Protein 4OOX (pdb70)

Secondary structure (DSSP, 8-state):
-PPPP------GGGSB-SSSSSB--EEEE---TTS-B--SSS-B-TTS-B-TT--S-GGGTT-EEEEEEE-TTSSEEEEEEBPTTSSB--TTSSSSSSTT---SBSEEEEEEEEE-TTT--EEEEEEEEETTSTT-BGGGTEEEEEES-SS-PPSSS-EEEEEEEEE--TTS-TT---BTTSPP-TT-TTS---SPPPPB---STTEEEEEEEEE--EEES----EEEESS-HHHHHHHHHH-PPPSSSEEEEEEEETTTTEEEEEEEEETTTEEEEE--S-EE----TT-EEEEEEEE-TT--PPP-

Organism: NCBI:txid546987

Foldseek 3Di:
DFQDAKFDQDFQQRFAAQQALGGFDFKKWAADPVHWFFFQTQWAFLLQRRAALYDQDSQLAQKWKAWWDFDPPAQKIKGQGDAPVRHRDDLPPQHQAHRNHHFWFFWWKFKKKWADPPPRDIDIWIKIFGLQDQQQARSVGMGMIHTPDRPDGDGPTMMMGGTAFGEDDQVDDAAPDDDNRDGGQNHGDPDHTGRGLHTDAQPDPQKTFMWRWDFGDYDYHRHNRIHTHFHTSSRSNVSNVSSTDQPEQWWKKFWADPVVRDTPFIWTQGRRGGIMARHHRIDTDDDDRSIGITTDDHDYSPDDTDHD

Nearest PDB structures (foldseek):
  4opo-assembly1_A  TM=9.999E-01  e=3.054E-66  Norovirus Hu/GII-4/Kumamoto5/2006/JP
  4oos-assembly1_A  TM=9.971E-01  e=4.257E-63  Norovirus Hu/GII.4/Sydney/NSW0514/2012/AU
  4opv-assembly1_A  TM=9.962E-01  e=6.268E-63  Norovirus Hu/GII.4/Farmington Hills/2004/USA
  5kon-assembly1_A  TM=9.966E-01  e=2.361E-62  Norovirus GII.4
  3sln-assembly3_C  TM=9.973E-01  e=4.844E-62  Norovirus Hu/GII.4/2004/NL

Radius of gyration: 20.42 Å; Cα contacts (8 Å, |Δi|>4): 872; chains: 1; bounding box: 49×65×41 Å

Sequence (308 aa):
GSKPFTVPILTVEEEMTNSRFPIPLEKLFTGPSGAFVVQPQNGRCTTDGVLLGTTQLSPVNICTFRGDVTHIAGSRNYTMNNLASLNWNNYDPTEEIPAPLGTPDFVGKIQGLLTQTTKGDGSTRGHKATVYYTGSAPFTPKLGSVQFSSTDTENDFETHQNTKKFTPVGVIQDGSTTHRRNEPQQQWVLPSYSGRNVHHNVHLAPAVAPTFPGEQLLFFRSTMPGCSGYPNMDLDCLLPQEWVQHFYQEAAPAQSDVALLRFVNPDTGRVLFECKLHKSSGYVTVAHTGQHDLVIPPNGYFRFDSWVNQFYTLAPM

Solvent-accessible surface area: 13576 Å² total; per-residue (Å²): 140,49,97,101,8,61,10,16,142,70,18,3,114,104,3,28,0,1,0,1,39,20,88,4,73,64,0,22,0,2,77,10,83,106,90,93,1,36,3,0,3,1,0,0,25,1,58,11,84,55,41,12,0,5,10,57,27,41,108,22,2,0,7,7,28,1,48,4,69,63,62,93,88,33,136,37,3,38,0,72,16,20,27,38,109,98,94,148,35,63,61,112,98,136,39,1,0,12,60,0,1,0,1,0,28,3,45,0,21,4,84,0,54,5,67,18,182,78,111,46,40,95,35,40,33,110,1,10,1,88,1,32,32,58,56,2,20,0,17,107,10,28,1,47,0,42,15,64,14,51,102,60,17,65,72,154,40,90,0,52,0,61,9,76,0,0,23,7,63,40,104,57,108,80,140,58,19,5,81,23,53,70,37,1,44,1,12,7,163,151,79,166,39,66,90,56,3,72,53,11,52,35,119,42,111,47,14,12,0,0,7,0,30,0,62,1,56,41,48,64,40,102,5,52,67,56,0,3,0,1,0,0,3,39,0,0,60,40,1,105,135,56,54,1,56,34,103,32,68,0,0,4,0,59,0,9,26,67,107,64,62,160,76,81,10,16,0,1,0,20,96,40,0,26,0,0,0,18,53,116,25,143,70,70,14,130,40,28,100,78,1,58,4,98,45,50,46,51,26,54,32,169,71,94,6,55,119,53

B-factor: mean 15.9, std 6.68, range [6.04, 42.16]

InterPro domains:
  IPR004005 Calicivirus coat protein [PF00915] (12-276)
  IPR013643 Calicivirus coat protein C-terminal [PF08435] (304-538)
  IPR029053 Viral coat protein subunit [G3DSA:2.60.120.20] (1-225)
  IPR033703 Picornavirus/Calicivirus coat protein [cd00205] (77-219)

Structure (mmCIF, N/CA/C/O backbone):
data_4OOX
#
_entry.id   4OOX
#
_cell.length_a   96.720
_cell.length_b   58.940
_cell.length_c   62.140
_cell.angle_alpha   90.000
_cell.angle_beta   119.880
_cell.angle_gamma   90.000
#
_symmetry.space_group_name_H-M   'C 1 2 1'
#
loop_
_entity.id
_entity.type
_entity.pdbx_description
1 polymer VP1
2 non-polymer 'ACETATE ION'
3 non-polymer 1,2-ETHANEDIOL
4 water water
#
loop_
_atom_site.group_PDB
_atom_site.id
_atom_site.type_symbol
_atom_site.label_atom_id
_atom_site.label_alt_id
_atom_site.label_comp_id
_atom_site.label_asym_id
_atom_site.label_entity_id
_atom_site.label_seq_id
_atom_site.pdbx_PDB_ins_code
_atom_site.Cartn_x
_atom_site.Cartn_y
_atom_site.Cartn_z
_atom_site.occupancy
_atom_site.B_iso_or_equiv
_atom_site.auth_seq_id
_atom_site.auth_comp_id
_atom_site.auth_asym_id
_atom_site.auth_atom_id
_atom_site.pdbx_PDB_model_num
ATOM 1 N N . GLY A 1 1 ? -3.447 -55.227 12.507 1.00 24.22 223 GLY A N 1
ATOM 2 C CA . GLY A 1 1 ? -4.357 -54.756 11.480 1.00 21.70 223 GLY A CA 1
ATOM 3 C C . GLY A 1 1 ? -4.522 -53.247 11.424 1.00 22.58 223 GLY A C 1
ATOM 4 O O . GLY A 1 1 ? -5.606 -52.759 11.125 1.00 26.26 223 GLY A O 1
ATOM 7 N N . SER A 1 2 ? -3.456 -52.501 11.707 1.00 23.01 224 SER A N 1
ATOM 8 C CA . SER A 1 2 ? -3.464 -51.043 11.581 1.00 24.50 224 SER A CA 1
ATOM 9 C C . SER A 1 2 ? -2.924 -50.610 10.220 1.00 23.36 224 SER A C 1
ATOM 10 O O . SER A 1 2 ? -1.917 -51.129 9.737 1.00 25.20 224 SER A O 1
ATOM 18 N N . LYS A 1 3 ? -3.585 -49.636 9.610 1.00 22.20 225 LYS A N 1
ATOM 19 C CA . LYS A 1 3 ? -3.087 -49.031 8.384 1.00 23.03 225 LYS A CA 1
ATOM 20 C C . LYS A 1 3 ? -1.670 -48.485 8.610 1.00 20.41 225 LYS A C 1
ATOM 21 O O . LYS A 1 3 ? -1.459 -47.753 9.564 1.00 19.87 225 LYS A O 1
ATOM 40 N N . PRO A 1 4 ? -0.700 -48.816 7.733 1.00 19.89 226 PRO A N 1
ATOM 41 C CA . PRO A 1 4 ? 0.682 -48.356 7.983 1.00 19.32 226 PRO A CA 1
ATOM 42 C C . PRO A 1 4 ? 0.855 -46.851 7.953 1.00 17.04 226 PRO A C 1
ATOM 43 O O . PRO A 1 4 ? 0.336 -46.167 7.090 1.00 18.71 226 PRO A O 1
ATOM 54 N N . PHE A 1 5 ? 1.601 -46.356 8.916 1.00 16.05 227 PHE A N 1
ATOM 55 C CA . PHE A 1 5 ? 1.849 -44.938 9.050 1.00 13.91 227 PHE A CA 1
ATOM 56 C C . PHE A 1 5 ? 3.013 -44.519 8.161 1.00 13.61 227 PHE A C 1
ATOM 57 O O . PHE A 1 5 ? 3.965 -45.285 7.955 1.00 15.56 227 PHE A O 1
ATOM 74 N N . THR A 1 6 ? 2.917 -43.314 7.607 1.00 12.66 228 THR A N 1
ATOM 75 C CA . THR A 1 6 ? 3.958 -42.736 6.761 1.00 12.59 228 THR A CA 1
ATOM 76 C C . THR A 1 6 ? 4.003 -41.224 6.960 1.00 11.55 228 THR A C 1
ATOM 77 O O . THR A 1 6 ? 3.018 -40.613 7.388 1.00 11.43 228 THR A O 1
ATOM 88 N N . VAL A 1 7 ? 5.157 -40.628 6.639 1.00 12.37 229 VAL A N 1
ATOM 89 C CA . VAL A 1 7 ? 5.272 -39.178 6.473 1.00 11.13 229 VAL A CA 1
ATOM 90 C C . VAL A 1 7 ? 5.637 -38.881 5.003 1.00 11.19 229 VAL A C 1
ATOM 91 O O . VAL A 1 7 ? 6.173 -39.739 4.301 1.00 12.05 229 VAL A O 1
ATOM 104 N N . PRO A 1 8 ? 5.317 -37.671 4.514 1.00 10.52 230 PRO A N 1
ATOM 105 C CA . PRO A 1 8 ? 5.673 -37.333 3.132 1.00 10.74 230 PRO A CA 1
ATOM 106 C C . PRO A 1 8 ? 7.161 -37.452 2.876 1.00 10.77 230 PRO A C 1
ATOM 107 O O . PRO A 1 8 ? 7.966 -37.327 3.806 1.00 11.23 230 PRO A O 1
ATOM 118 N N . ILE A 1 9 ? 7.508 -37.630 1.612 1.00 10.90 231 ILE A N 1
ATOM 119 C CA . ILE A 1 9 ? 8.897 -37.669 1.194 1.00 11.41 231 ILE A CA 1
ATOM 120 C C . ILE A 1 9 ? 9.389 -36.339 0.621 1.00 11.29 231 ILE A C 1
ATOM 121 O O . ILE A 1 9 ? 10.520 -36.247 0.164 1.00 13.64 231 ILE A O 1
ATOM 137 N N . LEU A 1 10 ? 8.552 -35.303 0.670 1.00 10.21 232 LEU A N 1
ATOM 138 C CA . LEU A 1 10 ? 8.998 -33.965 0.326 1.00 10.59 232 LEU A CA 1
ATOM 139 C C . LEU A 1 10 ? 10.139 -33.556 1.236 1.00 10.20 232 LEU A C 1
ATOM 140 O O . LEU A 1 10 ? 10.133 -33.853 2.432 1.00 10.59 232 LEU A O 1
ATOM 156 N N . THR A 1 11 ? 11.119 -32.870 0.677 1.00 9.96 233 THR A N 1
ATOM 157 C CA . THR A 1 11 ? 12.221 -32.333 1.468 1.00 9.67 233 THR A CA 1
ATOM 158 C C . THR A 1 11 ? 11.739 -31.090 2.227 1.00 9.87 233 THR A C 1
ATOM 159 O O . THR A 1 11 ? 10.694 -30.518 1.930 1.00 9.72 233 THR A O 1
ATOM 170 N N . VAL A 1 12 ? 12.529 -30.639 3.196 1.00 10.16 234 VAL A N 1
ATOM 171 C CA . VAL A 1 12 ? 12.147 -29.490 4.014 1.00 9.93 234 VAL A CA 1
ATOM 172 C C . VAL A 1 12 ? 11.852 -28.280 3.132 1.00 9.71 234 VAL A C 1
ATOM 173 O O . VAL A 1 12 ? 10.821 -27.623 3.281 1.00 10.35 234 VAL A O 1
ATOM 186 N N . GLU A 1 13 ? 12.743 -28.016 2.186 1.00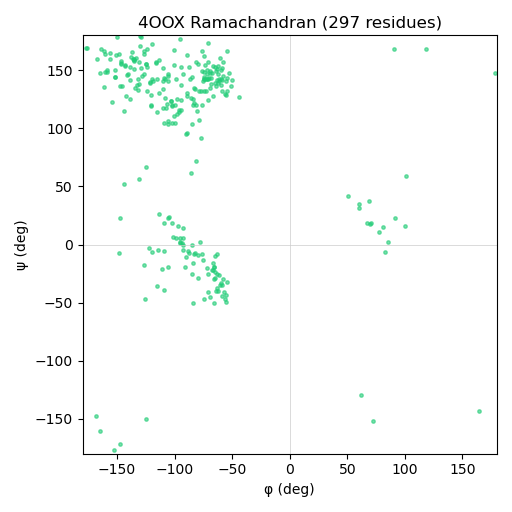 10.33 235 GLU A N 1
ATOM 187 C CA A GLU A 1 13 ? 12.605 -26.850 1.314 0.42 12.04 235 GLU A CA 1
ATOM 188 C CA B GLU A 1 13 ? 12.552 -26.827 1.373 0.58 11.80 235 GLU A CA 1
ATOM 189 C C . GLU A 1 13 ? 11.484 -26.974 0.288 1.00 10.88 235 GLU A C 1
ATOM 190 O O . GLU A 1 13 ? 11.149 -26.006 -0.379 1.00 12.37 235 GLU A O 1
ATOM 201 N N . GLU A 1 14 ? 10.915 -28.168 0.151 1.00 9.75 236 GLU A N 1
ATOM 202 C CA . GLU A 1 14 ? 9.757 -28.393 -0.701 1.00 9.69 236 GLU A CA 1
ATOM 203 C C . GLU A 1 14 ? 8.441 -28.268 0.047 1.00 10.38 236 GLU A C 1
ATOM 204 O O . GLU A 1 14 ? 7.393 -28.543 -0.529 1.00 14.58 236 GLU A O 1
ATOM 216 N N . MET A 1 15 ? 8.481 -27.864 1.319 1.00 8.16 237 MET A N 1
ATOM 217 C CA . MET A 1 15 ? 7.283 -27.794 2.147 1.00 8.32 237 MET A CA 1
ATOM 218 C C . MET A 1 15 ? 7.019 -26.379 2.652 1.00 7.75 237 MET A C 1
ATOM 219 O O . MET A 1 15 ? 7.846 -25.471 2.473 1.00 8.46 237 MET A O 1
ATOM 233 N N . THR A 1 16 ? 5.864 -26.215 3.285 1.00 7.93 238 THR A N 1
ATOM 234 C CA . THR A 1 16 ? 5.314 -24.925 3.654 1.00 7.57 238 THR A CA 1
ATOM 235 C C . THR A 1 16 ? 5.124 -24.821 5.159 1.00 7.19 238 THR A C 1
ATOM 236 O O . THR A 1 16 ? 4.731 -25.791 5.814 1.00 7.41 238 THR A O 1
ATOM 247 N N . ASN A 1 17 ? 5.386 -23.640 5.706 1.00 6.53 239 ASN A N 1
ATOM 248 C CA . ASN A 1 17 ? 5.095 -23.389 7.103 1.00 6.58 239 ASN A CA 1
ATOM 249 C C . ASN A 1 17 ? 3.599 -23.503 7.353 1.00 6.47 239 ASN A C 1
ATOM 250 O O . ASN A 1 17 ? 2.801 -23.086 6.525 1.00 7.97 239 ASN A O 1
ATOM 261 N N . SER A 1 18 ? 3.228 -24.067 8.502 1.00 6.09 240 SER A N 1
ATOM 262 C CA . SER A 1 18 ? 1.838 -24.215 8.871 1.00 6.04 240 SER A CA 1
ATOM 263 C C . SER A 1 18 ? 1.305 -23.057 9.717 1.00 6.41 240 SER A C 1
ATOM 264 O O . SER A 1 18 ? 0.138 -23.064 10.110 1.00 6.92 240 SER A O 1
ATOM 272 N N . ARG A 1 19 ? 2.156 -22.077 10.013 1.00 6.33 241 ARG A N 1
ATOM 273 C CA . ARG A 1 19 ? 1.756 -20.939 10.839 1.00 6.50 241 ARG A CA 1
ATOM 274 C C . ARG A 1 19 ? 1.756 -19.604 10.094 1.00 7.26 241 ARG A C 1
ATOM 275 O O . ARG A 1 19 ? 1.325 -18.588 10.648 1.00 7.52 241 ARG A O 1
ATOM 296 N N . PHE A 1 20 ? 2.200 -19.602 8.845 1.00 7.32 242 PHE A N 1
ATOM 297 C CA . PHE A 1 20 ? 2.186 -18.411 8.003 1.00 7.32 242 PHE A CA 1
ATOM 298 C C . PHE A 1 20 ? 2.413 -18.924 6.582 1.00 6.92 242 PHE A C 1
ATOM 299 O O . PHE A 1 20 ? 3.133 -19.888 6.405 1.00 7.39 242 PHE A O 1
ATOM 316 N N . PRO A 1 21 ? 1.832 -18.270 5.559 1.00 6.80 243 PRO A N 1
ATOM 317 C CA . PRO A 1 21 ? 1.893 -18.837 4.194 1.00 7.01 243 PRO A CA 1
ATOM 318 C C . PRO A 1 21 ? 3.211 -18.536 3.489 1.00 7.03 243 PRO A C 1
ATOM 319 O O . PRO A 1 21 ? 3.264 -17.763 2.525 1.00 8.22 243 PRO A O 1
ATOM 330 N N . ILE A 1 22 ? 4.273 -19.206 3.942 1.00 6.48 244 ILE A N 1
ATOM 331 C CA . ILE A 1 22 ? 5.615 -19.030 3.399 1.00 7.08 244 ILE A CA 1
ATOM 332 C C . ILE A 1 22 ? 6.318 -20.386 3.399 1.00 6.60 244 ILE A C 1
ATOM 333 O O . ILE A 1 22 ? 6.003 -21.274 4.214 1.00 6.69 244 ILE A O 1
ATOM 349 N N . PRO A 1 23 ? 7.300 -20.567 2.512 1.00 7.21 245 PRO A N 1
ATOM 350 C CA . PRO A 1 23 ? 8.010 -21.845 2.491 1.00 7.45 245 PRO A CA 1
ATOM 351 C C . PRO A 1 23 ? 8.825 -22.095 3.748 1.00 7.52 245 PRO A C 1
ATOM 352 O O . PRO A 1 23 ? 9.293 -21.148 4.386 1.00 7.91 245 PRO A O 1
ATOM 363 N N . LEU A 1 24 ? 9.040 -23.367 4.064 1.00 7.62 246 LEU A N 1
ATOM 364 C CA . LEU A 1 24 ? 10.045 -23.723 5.049 1.00 7.75 246 LEU A CA 1
ATOM 365 C C . LEU A 1 24 ? 11.420 -23.443 4.496 1.00 7.83 246 LEU A C 1
ATOM 366 O O . LEU A 1 24 ? 11.658 -23.598 3.309 1.00 9.84 246 LEU A O 1
ATOM 382 N N . GLU A 1 25 ? 12.325 -23.082 5.388 1.00 8.71 247 GLU A N 1
ATOM 383 C CA . GLU A 1 25 ? 13.712 -22.839 5.029 1.00 9.09 247 GLU A CA 1
ATOM 384 C C . GLU A 1 25 ? 14.690 -23.803 5.665 1.00 9.43 247 GLU A C 1
ATOM 385 O O . GLU A 1 25 ? 15.702 -24.143 5.050 1.00 10.66 247 GLU A O 1
ATOM 397 N N . LYS A 1 26 ? 14.433 -24.217 6.911 1.00 9.30 248 LYS A N 1
ATOM 398 C CA . LYS A 1 26 ? 15.429 -24.981 7.644 1.00 8.53 248 LYS A CA 1
ATOM 399 C C . LYS A 1 26 ? 14.767 -25.647 8.825 1.00 8.86 248 LYS A C 1
ATOM 400 O O . LYS A 1 26 ? 13.622 -25.359 9.181 1.00 9.24 248 LYS A O 1
ATOM 419 N N . LEU A 1 27 ? 15.519 -26.565 9.415 1.00 9.45 249 LEU A N 1
ATOM 420 C CA . LEU A 1 27 ? 15.180 -27.140 10.715 1.00 9.31 249 LEU A CA 1
ATOM 421 C C . LEU A 1 27 ? 15.997 -26.431 11.788 1.00 9.22 249 LEU A C 1
ATOM 422 O O . LEU A 1 27 ? 17.173 -26.105 11.575 1.00 10.21 249 LEU A O 1
ATOM 438 N N . PHE A 1 28 ? 15.373 -26.217 12.939 1.00 8.75 250 PHE A N 1
ATOM 439 C CA . PHE A 1 28 ? 16.000 -25.528 14.057 1.00 8.99 250 PHE A CA 1
ATOM 440 C C . PHE A 1 28 ? 15.626 -26.241 15.340 1.00 9.44 250 PHE A C 1
ATOM 441 O O . PHE A 1 28 ? 14.491 -26.673 15.500 1.00 9.92 250 PHE A O 1
ATOM 458 N N . THR A 1 29 ? 16.571 -26.343 16.263 1.00 10.15 251 THR A N 1
ATOM 459 C CA . THR A 1 29 ? 16.251 -26.808 17.605 1.00 10.29 251 THR A CA 1
ATOM 460 C C . THR A 1 29 ? 16.799 -25.828 18.618 1.00 10.85 251 THR A C 1
ATOM 461 O O . THR A 1 29 ? 17.846 -25.228 18.419 1.00 12.16 251 THR A O 1
ATOM 472 N N . GLY A 1 30 ? 16.068 -25.666 19.712 1.00 11.34 252 GLY A N 1
ATOM 473 C CA . GLY A 1 30 ? 16.532 -24.854 20.824 1.00 12.09 252 GLY A CA 1
ATOM 474 C C . GLY A 1 30 ? 15.762 -25.209 22.067 1.00 11.95 252 GLY A C 1
ATOM 475 O O . GLY A 1 30 ? 14.724 -25.868 21.996 1.00 12.23 252 GLY A O 1
ATOM 479 N N . PRO A 1 31 ? 16.256 -24.763 23.228 1.00 13.64 253 PRO A N 1
ATOM 480 C CA . PRO A 1 31 ? 15.546 -25.023 24.486 1.00 13.72 253 PRO A CA 1
ATOM 481 C C . PRO A 1 31 ? 14.258 -24.236 24.541 1.00 12.78 253 PRO A C 1
ATOM 482 O O . PRO A 1 31 ? 14.176 -23.134 23.996 1.00 15.16 253 PRO A O 1
ATOM 493 N N . SER A 1 32 ? 13.266 -24.790 25.215 1.00 13.05 254 SER A N 1
ATOM 494 C CA . SER A 1 32 ? 11.999 -24.091 25.372 1.00 13.11 254 SER A CA 1
ATOM 495 C C . SER A 1 32 ? 11.351 -24.438 26.707 1.00 14.16 254 SER A C 1
ATOM 496 O O . SER A 1 32 ? 10.159 -24.298 26.861 1.00 14.90 254 SER A O 1
ATOM 504 N N . GLY A 1 33 ? 12.149 -24.875 27.678 1.00 16.03 255 GLY A N 1
ATOM 505 C CA . GLY A 1 33 ? 11.625 -25.169 28.994 1.00 18.68 255 GLY A CA 1
ATOM 506 C C . GLY A 1 33 ? 11.148 -23.951 29.756 1.00 18.38 255 GLY A C 1
ATOM 507 O O . GLY A 1 33 ? 10.338 -24.079 30.691 1.00 20.85 255 GLY A O 1
ATOM 511 N N . ALA A 1 34 ? 11.648 -22.772 29.392 1.00 19.27 256 ALA A N 1
ATOM 512 C CA . ALA A 1 34 ? 11.375 -21.545 30.147 1.00 18.39 256 ALA A CA 1
ATOM 513 C C . ALA A 1 34 ? 10.036 -20.875 29.790 1.00 18.91 256 ALA A C 1
ATOM 514 O O . ALA A 1 34 ? 9.627 -19.909 30.430 1.00 22.17 256 ALA A O 1
ATOM 521 N N . PHE A 1 35 ? 9.366 -21.362 28.750 1.00 16.28 257 PHE A N 1
ATOM 522 C CA . PHE A 1 35 ? 8.130 -20.743 28.304 1.00 14.59 257 PHE A CA 1
ATOM 523 C C . PHE A 1 35 ? 7.200 -21.786 27.715 1.00 14.63 257 PHE A C 1
ATOM 524 O O . PHE A 1 35 ? 7.616 -22.898 27.423 1.00 14.80 257 PHE A O 1
ATOM 541 N N . VAL A 1 36 ? 5.927 -21.429 27.565 1.00 14.08 258 VAL A N 1
ATOM 542 C CA . VAL A 1 36 ? 4.931 -22.333 27.027 1.00 13.36 258 VAL A CA 1
ATOM 543 C C . VAL A 1 36 ? 4.927 -22.278 25.486 1.00 13.64 258 VAL A C 1
ATOM 544 O O . VAL A 1 36 ? 4.822 -21.209 24.901 1.00 14.65 258 VAL A O 1
ATOM 557 N N . VAL A 1 37 ? 5.065 -23.444 24.855 1.00 11.67 259 VAL A N 1
ATOM 558 C CA . VAL A 1 37 ? 4.986 -23.590 23.392 1.00 10.69 259 VAL A CA 1
ATOM 559 C C . VAL A 1 37 ? 3.604 -24.154 23.075 1.00 9.94 259 VAL A C 1
ATOM 560 O O . VAL A 1 37 ? 3.329 -25.326 23.329 1.00 10.86 259 VAL A O 1
ATOM 573 N N . GLN A 1 38 ? 2.713 -23.305 22.573 1.00 9.00 260 GLN A N 1
ATOM 574 C CA . GLN A 1 38 ? 1.334 -23.699 22.392 1.00 8.45 260 GLN A CA 1
ATOM 575 C C . GLN A 1 38 ? 0.742 -23.069 21.125 1.00 8.75 260 GLN A C 1
ATOM 576 O O . GLN A 1 38 ? -0.335 -22.454 21.155 1.00 9.12 260 GLN A O 1
ATOM 590 N N . PRO A 1 39 ? 1.422 -23.227 19.987 1.00 8.63 261 PRO A N 1
ATOM 591 C CA . PRO A 1 39 ? 0.831 -22.710 18.741 1.00 8.30 261 PRO A CA 1
ATOM 592 C C . PRO A 1 39 ? -0.502 -23.412 18.432 1.00 8.42 261 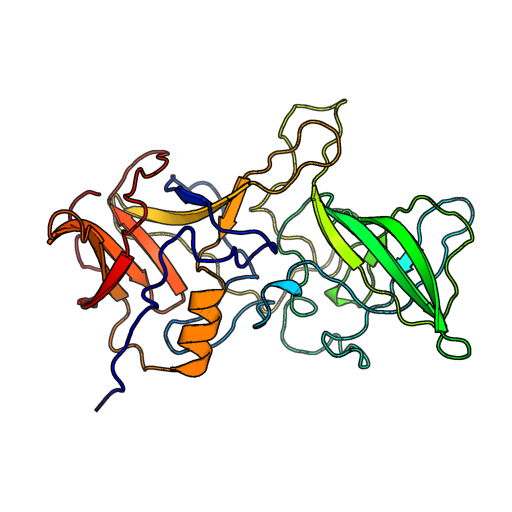PRO A C 1
ATOM 593 O O . PRO A 1 39 ? -0.748 -24.553 18.855 1.00 9.00 261 PRO A O 1
ATOM 604 N N . GLN A 1 40 ? -1.368 -22.714 17.700 1.00 7.90 262 GLN A N 1
ATOM 605 C CA . GLN A 1 40 ? -2.707 -23.215 17.376 1.00 8.02 262 GLN A CA 1
ATOM 606 C C . GLN A 1 40 ? -2.895 -23.571 15.903 1.00 7.58 262 GLN A C 1
ATOM 607 O O . GLN A 1 40 ? -3.815 -24.329 15.581 1.00 8.73 262 GLN A O 1
ATOM 621 N N . ASN A 1 41 ? -2.050 -23.020 15.024 1.00 7.31 263 ASN A N 1
ATOM 622 C CA . ASN A 1 41 ? -1.969 -23.453 13.635 1.00 7.79 263 ASN A CA 1
ATOM 623 C C . ASN A 1 41 ? -0.863 -24.486 13.502 1.00 7.24 263 ASN A C 1
ATOM 624 O O . ASN A 1 41 ? 0.071 -24.517 14.310 1.00 8.37 263 ASN A O 1
ATOM 635 N N . GLY A 1 42 ? -0.994 -25.364 12.516 1.00 7.33 264 GLY A N 1
ATOM 636 C CA . GLY A 1 42 ? -0.055 -26.446 12.345 1.00 7.57 264 GLY A CA 1
ATOM 637 C C . GLY A 1 42 ? -0.144 -27.490 13.448 1.00 7.69 264 GLY A C 1
ATOM 638 O O . GLY A 1 42 ? 0.885 -28.052 13.845 1.00 9.06 264 GLY A O 1
ATOM 642 N N . ARG A 1 43 ? -1.364 -27.768 13.906 1.00 7.77 265 ARG A N 1
ATOM 643 C CA . ARG A 1 43 ? -1.609 -28.717 14.983 1.00 8.01 265 ARG A CA 1
ATOM 644 C C . ARG A 1 43 ? -2.502 -29.817 14.456 1.00 8.28 265 ARG A C 1
ATOM 645 O O . ARG A 1 43 ? -3.632 -29.590 14.021 1.00 8.97 265 ARG A O 1
ATOM 666 N N . CYS A 1 44 ? -1.982 -31.029 14.493 1.00 8.63 266 CYS A N 1
ATOM 667 C CA . CYS A 1 44 ? -2.655 -32.191 13.946 1.00 8.33 266 CYS A CA 1
ATOM 668 C C . CYS A 1 44 ? -2.031 -33.437 14.553 1.00 8.89 266 CYS A C 1
ATOM 669 O O . CYS A 1 44 ? -0.808 -33.540 14.659 1.00 10.25 266 CYS A O 1
ATOM 677 N N . THR A 1 45 ? -2.863 -34.386 14.968 1.00 9.20 267 THR A N 1
ATOM 678 C CA . THR A 1 45 ? -2.324 -35.655 15.446 1.00 9.72 267 THR A CA 1
ATOM 679 C C . THR A 1 45 ? -1.826 -36.499 14.270 1.00 9.44 267 THR A C 1
ATOM 680 O O . THR A 1 45 ? -2.208 -36.286 13.114 1.00 10.28 267 THR A O 1
ATOM 690 N N . THR A 1 46 ? -1.002 -37.482 14.563 1.00 9.90 268 THR A N 1
ATOM 691 C CA . THR A 1 46 ? -0.486 -38.311 13.497 1.00 10.26 268 THR A CA 1
ATOM 692 C C . THR A 1 46 ? -1.578 -39.142 12.827 1.00 10.62 268 THR A C 1
ATOM 693 O O . THR A 1 46 ? -1.408 -39.559 11.684 1.00 12.04 268 THR A O 1
ATOM 704 N N . ASP A 1 47 ? -2.689 -39.375 13.527 1.00 11.32 269 ASP A N 1
ATOM 705 C CA . ASP A 1 47 ? -3.827 -40.071 12.941 1.00 12.59 269 ASP A CA 1
ATOM 706 C C . ASP A 1 47 ? -4.863 -39.113 12.329 1.00 12.72 269 ASP A C 1
ATOM 707 O O . ASP A 1 47 ? -5.951 -39.533 11.945 1.00 14.73 269 ASP A O 1
ATOM 716 N N . GLY A 1 48 ? -4.485 -37.854 12.149 1.00 11.53 270 GLY A N 1
ATOM 717 C CA . GLY A 1 48 ? -5.237 -36.960 11.299 1.00 11.57 270 GLY A CA 1
ATOM 718 C C . GLY A 1 48 ? -6.333 -36.122 11.911 1.00 11.53 270 GLY A C 1
ATOM 719 O O . GLY A 1 48 ? -7.201 -35.642 11.185 1.00 13.33 270 GLY A O 1
ATOM 723 N N . VAL A 1 49 ? -6.270 -35.879 13.216 1.00 10.65 271 VAL A N 1
ATOM 724 C CA . VAL A 1 49 ? -7.236 -35.012 13.879 1.00 11.31 271 VAL A CA 1
ATOM 725 C C . VAL A 1 49 ? -6.647 -33.616 13.981 1.00 10.18 271 VAL A C 1
ATOM 726 O O . VAL A 1 49 ? -5.644 -33.402 14.652 1.00 10.40 271 VAL A O 1
ATOM 739 N N . LEU A 1 50 ? -7.283 -32.666 13.307 1.00 10.00 272 LEU A N 1
ATOM 740 C CA . LEU A 1 50 ? -6.860 -31.286 13.360 1.00 9.78 272 LEU A CA 1
ATOM 741 C C . LEU A 1 50 ? -7.195 -30.681 14.701 1.00 9.71 272 LEU A C 1
ATOM 742 O O . LEU A 1 50 ? -8.254 -30.972 15.240 1.00 11.45 272 LEU A O 1
ATOM 758 N N . LEU A 1 51 ? -6.315 -29.834 15.217 1.00 9.26 273 LEU A N 1
ATOM 759 C CA . LEU A 1 51 ? -6.471 -29.253 16.535 1.00 10.02 273 LEU A CA 1
ATOM 760 C C . LEU A 1 51 ? -6.368 -27.731 16.454 1.00 9.56 273 LEU A C 1
ATOM 761 O O . LEU A 1 51 ? -5.906 -27.165 15.469 1.00 9.42 273 LEU A O 1
ATOM 777 N N . GLY A 1 52 ? -6.768 -27.066 17.525 1.00 10.10 274 GLY A N 1
ATOM 778 C CA . GLY A 1 52 ? -6.625 -25.632 17.618 1.00 10.13 274 GLY A CA 1
ATOM 779 C C . GLY A 1 52 ? -7.423 -24.903 16.547 1.00 9.64 274 GLY A C 1
ATOM 780 O O . GLY A 1 52 ? -8.611 -25.160 16.370 1.00 9.95 274 GLY A O 1
ATOM 784 N N . THR A 1 53 ? -6.764 -23.984 15.841 1.00 9.07 275 THR A N 1
ATOM 785 C CA . THR A 1 53 ? -7.380 -23.268 14.739 1.00 8.33 275 THR A CA 1
ATOM 786 C C . THR A 1 53 ? -6.919 -23.829 13.394 1.00 8.64 275 THR A C 1
ATOM 787 O O . THR A 1 53 ? -7.053 -23.178 12.362 1.00 8.70 275 THR A O 1
ATOM 798 N N . THR A 1 54 ? -6.380 -25.040 13.398 1.00 8.30 276 THR A N 1
ATOM 799 C CA . THR A 1 54 ? -5.753 -25.573 12.193 1.00 7.70 276 THR A CA 1
ATOM 800 C C . THR A 1 54 ? -6.777 -25.965 11.125 1.00 8.34 276 THR A C 1
ATOM 801 O O . THR A 1 54 ? -7.760 -26.641 11.404 1.00 9.56 276 THR A O 1
ATOM 812 N N . GLN A 1 55 ? -6.495 -25.514 9.909 1.00 7.70 277 GLN A N 1
ATOM 813 C CA . GLN A 1 55 ? -7.267 -25.900 8.731 1.00 8.24 277 GLN A CA 1
ATOM 814 C C . GLN A 1 55 ? -6.290 -26.381 7.668 1.00 8.17 277 GLN A C 1
ATOM 815 O O . GLN A 1 55 ? -5.079 -26.421 7.882 1.00 8.53 277 GLN A O 1
ATOM 829 N N . LEU A 1 56 ? -6.815 -26.810 6.526 1.00 7.92 278 LEU A N 1
ATOM 830 C CA . LEU A 1 56 ? -6.025 -27.605 5.593 1.00 8.00 278 LEU A CA 1
ATOM 831 C C . LEU A 1 56 ? -5.271 -26.807 4.544 1.00 8.27 278 LEU A C 1
ATOM 832 O O . LEU A 1 56 ? -4.339 -27.326 3.957 1.00 9.17 278 LEU A O 1
ATOM 848 N N . SER A 1 57 ? -5.672 -25.560 4.309 1.00 8.70 279 SER A N 1
ATOM 849 C CA . SER A 1 57 ? -5.096 -24.775 3.247 1.00 8.87 279 SER A CA 1
ATOM 850 C C . SER A 1 57 ? -3.871 -23.988 3.663 1.00 8.61 279 SER A C 1
ATOM 851 O O . SER A 1 57 ? -3.925 -23.206 4.610 1.00 10.50 279 SER A O 1
ATOM 859 N N . PRO A 1 58 ? -2.761 -24.126 2.928 1.00 7.72 280 PRO A N 1
ATOM 860 C CA . PRO A 1 58 ? -1.587 -23.333 3.242 1.00 8.85 280 PRO A CA 1
ATOM 861 C C . PRO A 1 58 ? -1.818 -21.824 3.036 1.00 8.93 280 PRO A C 1
ATOM 862 O O . PRO A 1 58 ? -1.215 -20.983 3.682 1.00 15.57 280 PRO A O 1
ATOM 873 N N . VAL A 1 59 ? -2.698 -21.463 2.128 1.00 7.52 281 VAL A N 1
ATOM 874 C CA . VAL A 1 59 ? -2.861 -20.061 1.765 1.00 8.47 281 VAL A CA 1
ATOM 875 C C . VAL A 1 59 ? -3.901 -19.365 2.619 1.00 9.44 281 VAL A C 1
ATOM 876 O O . VAL A 1 59 ? -3.956 -18.136 2.581 1.00 13.26 281 VAL A O 1
ATOM 889 N N . ASN A 1 60 ? -4.682 -20.093 3.424 1.00 7.99 282 ASN A N 1
ATOM 890 C CA . ASN A 1 60 ? -5.638 -19.461 4.323 1.00 7.98 282 ASN A CA 1
ATOM 891 C C . ASN A 1 60 ? -5.036 -19.085 5.674 1.00 8.16 282 ASN A C 1
ATOM 892 O O . ASN A 1 60 ? -5.685 -18.424 6.467 1.00 9.13 282 ASN A O 1
ATOM 903 N N . ILE A 1 61 ? -3.813 -19.487 5.957 1.00 7.82 283 ILE A N 1
ATOM 904 C CA . ILE A 1 61 ? -3.219 -19.240 7.245 1.00 7.26 283 ILE A CA 1
ATOM 905 C C . ILE A 1 61 ? -3.003 -17.725 7.411 1.00 7.15 283 ILE A C 1
ATOM 906 O O . ILE A 1 61 ? -2.396 -17.086 6.555 1.00 7.75 283 ILE A O 1
ATOM 922 N N . CYS A 1 62 ? -3.488 -17.173 8.520 1.00 7.63 284 CYS A N 1
ATOM 923 C CA . CYS A 1 62 ? -3.400 -15.741 8.828 1.00 7.70 284 CYS A CA 1
ATOM 924 C C . CYS A 1 62 ? -4.223 -14.842 7.901 1.00 7.22 284 CYS A C 1
ATOM 925 O O . CYS A 1 62 ? -3.997 -13.642 7.843 1.00 8.58 284 CYS A O 1
ATOM 933 N N . THR A 1 63 ? -5.194 -15.422 7.203 1.00 7.58 285 THR A N 1
ATOM 934 C CA . THR A 1 63 ? -6.199 -14.644 6.490 1.00 7.58 285 THR A CA 1
ATOM 935 C C . THR A 1 63 ? -7.396 -14.338 7.383 1.00 8.12 285 THR A C 1
ATOM 936 O O . THR A 1 63 ? -7.634 -14.995 8.392 1.00 9.50 285 THR A O 1
ATOM 947 N N . PHE A 1 64 ? -8.176 -13.351 6.948 1.00 7.97 286 PHE A N 1
ATOM 948 C CA . PHE A 1 64 ? -9.467 -13.038 7.515 1.00 8.40 286 PHE A CA 1
ATOM 949 C C . PHE A 1 64 ? -10.416 -12.714 6.368 1.00 8.07 286 PHE A C 1
ATOM 950 O O . PHE A 1 64 ? -9.999 -12.223 5.337 1.00 8.96 286 PHE A O 1
ATOM 967 N N . ARG A 1 65 ? -11.701 -12.941 6.597 1.00 9.06 287 ARG A N 1
ATOM 968 C CA . ARG A 1 65 ? -12.749 -12.664 5.624 1.00 10.02 287 ARG A CA 1
ATOM 969 C C . ARG A 1 6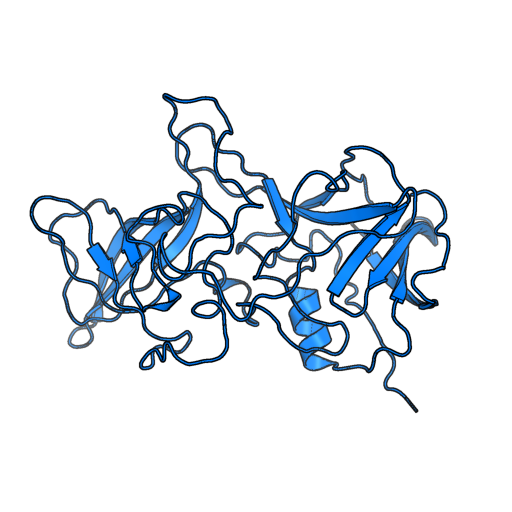5 ? -13.957 -12.094 6.357 1.00 9.61 287 ARG A C 1
ATOM 970 O O . ARG A 1 65 ? -14.280 -12.534 7.472 1.00 9.76 287 ARG A O 1
ATOM 991 N N . GLY A 1 66 ? -14.675 -11.199 5.690 1.00 9.55 288 GLY A N 1
ATOM 992 C CA . GLY A 1 66 ? -15.899 -10.656 6.250 1.00 11.30 288 GLY A CA 1
ATOM 993 C C . GLY A 1 66 ? -16.332 -9.408 5.527 1.00 11.13 288 GLY A C 1
ATOM 994 O O . GLY A 1 66 ? -16.205 -9.303 4.305 1.00 13.60 288 GLY A O 1
ATOM 998 N N . ASP A 1 67 ? -16.869 -8.470 6.285 1.00 11.31 289 ASP A N 1
ATOM 999 C CA . ASP A 1 67 ? -17.178 -7.154 5.737 1.00 12.42 289 ASP A CA 1
ATOM 1000 C C . ASP A 1 67 ? -16.727 -6.101 6.737 1.00 11.34 289 ASP A C 1
ATOM 1001 O O . ASP A 1 67 ? -16.461 -6.421 7.899 1.00 13.03 289 ASP A O 1
ATOM 1010 N N . VAL A 1 68 ? -16.547 -4.877 6.263 1.00 10.80 290 VAL A N 1
ATOM 1011 C CA . VAL A 1 68 ? -15.861 -3.852 7.050 1.00 10.80 290 VAL A CA 1
ATOM 1012 C C . VAL A 1 68 ? -16.683 -2.593 7.253 1.00 13.03 290 VAL A C 1
ATOM 1013 O O . VAL A 1 68 ? -17.561 -2.263 6.448 1.00 13.96 290 VAL A O 1
ATOM 1026 N N . THR A 1 69 ? -16.388 -1.915 8.360 1.00 13.73 291 THR A N 1
ATOM 1027 C CA . THR A 1 69 ? -17.009 -0.644 8.726 1.00 16.04 291 THR A CA 1
ATOM 1028 C C . THR A 1 69 ? -15.910 0.318 9.118 1.00 16.12 291 THR A C 1
ATOM 1029 O O . THR A 1 69 ? -15.034 -0.028 9.899 1.00 15.45 291 THR A O 1
ATOM 1040 N N . HIS A 1 70 ? -15.969 1.536 8.592 1.00 18.15 292 HIS A N 1
ATOM 1041 C CA . HIS A 1 70 ? -14.969 2.549 8.875 1.00 18.33 292 HIS A CA 1
ATOM 1042 C C . HIS A 1 70 ? -15.148 3.111 10.277 1.00 18.72 292 HIS A C 1
ATOM 1043 O O . HIS A 1 70 ? -16.266 3.275 10.756 1.00 21.88 292 HIS A O 1
ATOM 1058 N N . ILE A 1 71 ? -14.022 3.384 10.928 1.00 18.25 293 ILE A N 1
ATOM 1059 C CA . ILE A 1 71 ? -13.992 4.081 12.201 1.00 19.67 293 ILE A CA 1
ATOM 1060 C C . ILE A 1 71 ? -13.676 5.563 11.939 1.00 21.83 293 ILE A C 1
ATOM 1061 O O . ILE A 1 71 ? -12.576 5.921 11.497 1.00 21.20 293 ILE A O 1
ATOM 1077 N N . ALA A 1 72 ? -14.655 6.426 12.185 1.00 25.26 294 ALA A N 1
ATOM 1078 C CA . ALA A 1 72 ? -14.516 7.847 11.858 1.00 26.84 294 ALA A CA 1
ATOM 1079 C C . ALA A 1 72 ? -13.286 8.490 12.502 1.00 27.47 294 ALA A C 1
ATOM 1080 O O . ALA A 1 72 ? -12.928 8.175 13.638 1.00 28.77 294 ALA A O 1
ATOM 1087 N N . GLY A 1 73 ? -12.625 9.366 11.748 1.00 27.94 295 GLY A N 1
ATOM 1088 C CA . GLY A 1 73 ? -11.482 10.108 12.249 1.00 28.98 295 GLY A CA 1
ATOM 1089 C C . GLY A 1 73 ? -10.189 9.320 12.212 1.00 28.22 295 GLY A C 1
ATOM 1090 O O . GLY A 1 73 ? -9.208 9.689 12.847 1.00 30.64 295 GLY A O 1
ATOM 1094 N N . SER A 1 74 ? -10.189 8.222 11.464 1.00 23.91 296 SER A N 1
ATOM 1095 C CA . SER A 1 74 ? -9.019 7.371 11.347 1.00 20.75 296 SER A CA 1
ATOM 1096 C C . SER A 1 74 ? -9.012 6.700 9.993 1.00 20.28 296 SER A C 1
ATOM 1097 O O . SER A 1 74 ? -9.923 6.879 9.184 1.00 22.42 296 SER A O 1
ATOM 1105 N N . ARG A 1 75 ? -7.970 5.914 9.774 1.00 18.86 297 ARG A N 1
ATOM 1106 C CA . ARG A 1 75 ? -7.902 5.012 8.642 1.00 15.83 297 ARG A CA 1
ATOM 1107 C C . ARG A 1 75 ? -8.124 3.566 9.090 1.00 15.35 297 ARG A C 1
ATOM 1108 O O . ARG A 1 75 ? -7.710 2.632 8.411 1.00 14.62 297 ARG A O 1
ATOM 1129 N N . ASN A 1 76 ? -8.774 3.384 10.241 1.00 13.50 298 ASN A N 1
ATOM 1130 C CA . ASN A 1 76 ? -9.060 2.052 10.782 1.00 13.20 298 ASN A CA 1
ATOM 1131 C C . ASN A 1 76 ? -10.423 1.549 10.350 1.00 12.93 298 ASN A C 1
ATOM 1132 O O . ASN A 1 76 ? -11.364 2.338 10.187 1.00 15.28 298 ASN A O 1
ATOM 1143 N N . TYR A 1 77 ? -10.519 0.239 10.173 1.00 11.76 299 TYR A N 1
ATOM 1144 C CA . TYR A 1 77 ? -11.764 -0.431 9.823 1.00 12.15 299 TYR A CA 1
ATOM 1145 C C . TYR A 1 77 ? -11.965 -1.616 10.751 1.00 11.69 299 TYR A C 1
ATOM 1146 O O . TYR A 1 77 ? -11.020 -2.336 11.058 1.00 13.17 299 TYR A O 1
ATOM 1164 N N . THR A 1 78 ? -13.197 -1.805 11.202 1.00 12.06 300 THR A N 1
ATOM 1165 C CA . THR A 1 78 ? -13.576 -3.025 11.878 1.00 11.62 300 THR A CA 1
ATOM 1166 C C . THR A 1 78 ? -14.054 -4.045 10.861 1.00 10.97 300 THR A C 1
ATOM 1167 O O . THR A 1 78 ? -14.896 -3.727 10.027 1.00 13.20 300 THR A O 1
ATOM 1178 N N . MET A 1 79 ? -13.532 -5.264 10.935 1.00 10.28 301 MET A N 1
ATOM 1179 C CA . MET A 1 79 ? -14.037 -6.365 10.126 1.00 10.00 301 MET A CA 1
ATOM 1180 C C . MET A 1 79 ? -14.910 -7.264 10.968 1.00 10.65 301 MET A C 1
ATOM 1181 O O . MET A 1 79 ? -14.470 -7.805 11.987 1.00 11.46 301 MET A O 1
ATOM 1195 N N . ASN A 1 80 ? -16.163 -7.376 10.539 1.00 11.37 302 ASN A N 1
ATOM 1196 C CA A ASN A 1 80 ? -17.073 -8.357 11.092 0.55 12.01 302 ASN A CA 1
ATOM 1197 C CA B ASN A 1 80 ? -17.119 -8.347 11.066 0.45 11.88 302 ASN A CA 1
ATOM 1198 C C . ASN A 1 80 ? -16.853 -9.651 10.338 1.00 10.42 302 ASN A C 1
ATOM 1199 O O . ASN A 1 80 ? -17.077 -9.750 9.125 1.00 11.58 302 ASN A O 1
ATOM 1208 N N . LEU A 1 81 ? -16.336 -10.637 11.059 1.00 10.43 303 LEU A N 1
ATOM 1209 C CA . LEU A 1 81 ? -15.822 -11.841 10.422 1.00 10.53 303 LEU A CA 1
ATOM 1210 C C . LEU A 1 81 ? -16.908 -12.763 9.917 1.00 11.10 303 LEU A C 1
ATOM 1211 O O . LEU A 1 81 ? -17.944 -12.939 10.550 1.00 12.69 303 LEU A O 1
ATOM 1227 N N . ALA A 1 82 ? -16.611 -13.357 8.771 1.00 10.87 304 ALA A N 1
ATOM 1228 C CA . ALA A 1 82 ? -17.311 -14.512 8.256 1.00 10.87 304 ALA A CA 1
ATOM 1229 C C . ALA A 1 82 ? -16.465 -15.737 8.559 1.00 13.55 304 ALA A C 1
ATOM 1230 O O . ALA A 1 82 ? -15.294 -15.630 8.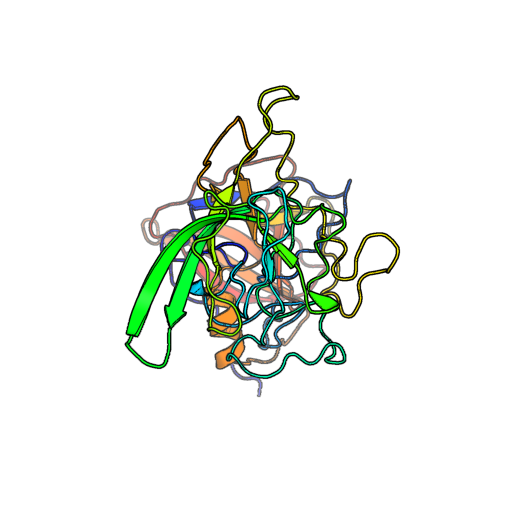942 1.00 14.55 304 ALA A O 1
ATOM 1237 N N . SER A 1 83 ? -17.064 -16.901 8.395 1.00 15.02 305 SER A N 1
ATOM 1238 C CA . SER A 1 83 ? -16.340 -18.135 8.546 1.00 17.39 305 SER A CA 1
ATOM 1239 C C . SER A 1 83 ? -15.389 -18.322 7.393 1.00 17.18 305 SER A C 1
ATOM 1240 O O . SER A 1 83 ? -15.370 -17.590 6.402 1.00 15.72 305 SER A O 1
ATOM 1248 N N . LEU A 1 84 ? -14.591 -19.375 7.530 1.00 19.88 306 LEU A N 1
ATOM 1249 C CA . LEU A 1 84 ? -13.569 -19.714 6.555 1.00 22.31 306 LEU A CA 1
ATOM 1250 C C . LEU A 1 84 ? -14.172 -19.835 5.159 1.00 23.25 306 LEU A C 1
ATOM 1251 O O . LEU A 1 84 ? -13.524 -19.505 4.173 1.00 23.05 306 LEU A O 1
ATOM 1267 N N . ASN A 1 85 ? -15.429 -20.275 5.081 1.00 21.50 307 ASN A N 1
ATOM 1268 C CA . ASN A 1 85 ? -16.101 -20.433 3.795 1.00 19.87 307 ASN A CA 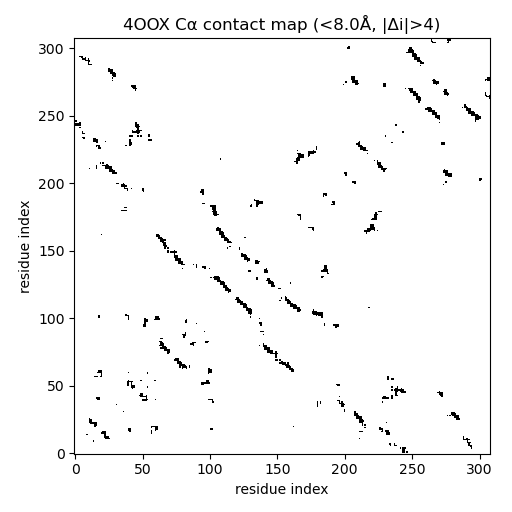1
ATOM 1269 C C . ASN A 1 85 ? -17.143 -19.343 3.472 1.00 21.23 307 ASN A C 1
ATOM 1270 O O . ASN A 1 85 ? -18.050 -19.541 2.661 1.00 23.40 307 ASN A O 1
ATOM 1277 N N . TRP A 1 86 ? -16.964 -18.185 4.101 1.00 17.29 308 TRP A N 1
ATOM 1278 C CA . TRP A 1 86 ? -17.756 -16.975 3.845 1.00 15.22 308 TRP A CA 1
ATOM 1279 C C . TRP A 1 86 ? -19.197 -17.029 4.324 1.00 15.88 308 TRP A C 1
ATOM 1280 O O . TRP A 1 86 ? -20.025 -16.213 3.914 1.00 16.22 308 TRP A O 1
ATOM 1301 N N . ASN A 1 87 ? -19.485 -17.952 5.219 1.00 17.64 309 ASN A N 1
ATOM 1302 C CA . ASN A 1 87 ? -20.808 -18.026 5.811 1.00 18.11 309 ASN A CA 1
ATOM 1303 C C . ASN A 1 87 ? -20.844 -17.277 7.126 1.00 16.25 309 ASN A C 1
ATOM 1304 O O . ASN A 1 87 ? -19.840 -16.745 7.591 1.00 16.97 309 ASN A O 1
ATOM 1315 N N . ASN A 1 88 ? -22.026 -17.228 7.724 1.00 16.62 310 ASN A N 1
ATOM 1316 C CA . ASN A 1 88 ? -22.185 -16.629 9.039 1.00 17.33 310 ASN A CA 1
ATOM 1317 C C . ASN A 1 88 ? -21.224 -17.284 10.004 1.00 17.63 310 ASN A C 1
ATOM 1318 O O . ASN A 1 88 ? -21.160 -18.500 10.079 1.00 18.80 310 ASN A O 1
ATOM 1329 N N . TYR A 1 89 ? -20.504 -16.475 10.760 1.00 16.83 311 TYR A N 1
ATOM 1330 C CA . TYR A 1 89 ? -19.573 -16.995 11.759 1.00 16.48 311 TYR A CA 1
ATOM 1331 C C . TYR A 1 89 ? -20.299 -17.353 13.057 1.00 16.92 311 TYR A C 1
ATOM 1332 O O . TYR A 1 89 ? -21.096 -16.570 13.554 1.00 19.46 311 TYR A O 1
ATOM 1350 N N . ASP A 1 90 ? -20.000 -18.532 13.599 1.00 16.62 312 ASP A N 1
ATOM 1351 C CA . ASP A 1 90 ? -20.626 -19.026 14.832 1.00 17.13 312 ASP A CA 1
ATOM 1352 C C . ASP A 1 90 ? -19.618 -19.021 15.984 1.00 15.66 312 ASP A C 1
ATOM 1353 O O . ASP A 1 90 ? -18.749 -19.895 16.046 1.00 16.29 312 ASP A O 1
ATOM 1362 N N . PRO A 1 91 ? -19.726 -18.044 16.912 1.00 16.94 313 PRO A N 1
ATOM 1363 C CA . PRO A 1 91 ? -18.784 -17.983 18.046 1.00 16.50 313 PRO A CA 1
ATOM 1364 C C . PRO A 1 91 ? -18.869 -19.161 19.017 1.00 16.73 313 PRO A C 1
ATOM 1365 O O . PRO A 1 91 ? -18.011 -19.251 19.885 1.00 17.17 313 PRO A O 1
ATOM 1376 N N . THR A 1 92 ? -19.872 -20.026 18.897 1.00 17.07 314 THR A N 1
ATOM 1377 C CA . THR A 1 92 ? -20.016 -21.135 19.838 1.00 18.95 314 THR A CA 1
ATOM 1378 C C . THR A 1 92 ? -19.347 -22.430 19.372 1.00 18.70 314 THR A C 1
ATOM 1379 O O . THR A 1 92 ? -19.336 -23.404 20.118 1.00 19.10 314 THR A O 1
ATOM 1390 N N . GLU A 1 93 ? -18.793 -22.465 18.166 1.00 17.13 315 GLU A N 1
ATOM 1391 C CA . GLU A 1 93 ? -18.051 -23.643 17.733 1.00 17.33 315 GLU A CA 1
ATOM 1392 C C . GLU A 1 93 ? -16.887 -23.894 18.687 1.00 15.27 315 GLU A C 1
ATOM 1393 O O . GLU A 1 93 ? -16.337 -22.957 19.253 1.00 14.69 315 GLU A O 1
ATOM 1405 N N . GLU A 1 94 ? -16.503 -25.157 18.851 1.00 15.88 316 GLU A N 1
ATOM 1406 C CA . GLU A 1 94 ? -15.515 -25.559 19.857 1.00 16.30 316 GLU A CA 1
ATOM 1407 C C . GLU A 1 94 ? -14.096 -25.423 19.327 1.00 14.46 316 GLU A C 1
ATOM 1408 O O . GLU A 1 94 ? -13.363 -26.399 19.215 1.00 16.67 316 GLU A O 1
ATOM 1420 N N . ILE A 1 95 ? -13.751 -24.183 18.989 1.00 12.47 317 ILE A N 1
ATOM 1421 C CA . ILE A 1 95 ? -12.451 -23.802 18.492 1.00 11.49 317 ILE A CA 1
ATOM 1422 C C . ILE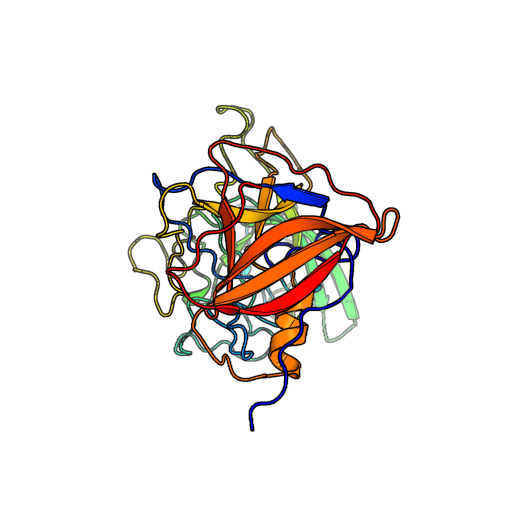 A 1 95 ? -12.032 -22.523 19.209 1.00 10.07 317 ILE A C 1
ATOM 1423 O O . ILE A 1 95 ? -12.871 -21.793 19.724 1.00 10.87 317 ILE A O 1
ATOM 1439 N N . PRO A 1 96 ? -10.719 -22.223 19.214 1.00 9.51 318 PRO A N 1
ATOM 1440 C CA . PRO A 1 96 ? -10.296 -21.012 19.930 1.00 9.81 318 PRO A CA 1
ATOM 1441 C C . PRO A 1 96 ? -10.705 -19.710 19.250 1.00 9.45 318 PRO A C 1
ATOM 1442 O O . PRO A 1 96 ? -10.772 -18.665 19.905 1.00 9.67 318 PRO A O 1
ATOM 1453 N N . ALA A 1 97 ? -10.900 -19.771 17.932 1.00 9.40 319 ALA A N 1
ATOM 1454 C CA . ALA A 1 97 ? -11.061 -18.617 17.072 1.00 9.94 319 ALA A CA 1
ATOM 1455 C C . ALA A 1 97 ? -11.341 -19.188 15.680 1.00 9.22 319 ALA A C 1
ATOM 1456 O O . ALA A 1 97 ? -11.162 -20.396 15.457 1.00 8.97 319 ALA A O 1
ATOM 1463 N N . PRO A 1 98 ? -11.753 -18.338 14.734 1.00 8.71 320 PRO A N 1
ATOM 1464 C CA . PRO A 1 98 ? -11.956 -18.847 13.379 1.00 9.25 320 PRO A CA 1
ATOM 1465 C C . PRO A 1 98 ? -10.717 -19.588 12.875 1.00 8.80 320 PRO A C 1
ATOM 1466 O O . PRO A 1 98 ? -9.577 -19.234 13.174 1.00 8.56 320 PRO A O 1
ATOM 1477 N N . LEU A 1 99 ? -10.964 -20.603 12.059 1.00 9.09 321 LEU A N 1
ATOM 1478 C CA . LEU A 1 99 ? -9.869 -21.386 11.530 1.00 9.15 321 LEU A CA 1
ATOM 1479 C C . LEU A 1 99 ? -8.909 -20.508 10.732 1.00 8.12 321 LEU A C 1
ATOM 1480 O O . LEU A 1 99 ? -9.330 -19.622 10.000 1.00 9.25 321 LEU A O 1
ATOM 1496 N N . GLY A 1 100 ? -7.598 -20.736 10.929 1.00 8.17 322 GLY A N 1
ATOM 1497 C CA . GLY A 1 100 ? -6.568 -19.948 10.269 1.00 8.64 322 GLY A CA 1
ATOM 1498 C C . GLY A 1 100 ? -6.212 -18.618 10.919 1.00 8.31 322 GLY A C 1
ATOM 1499 O O . GLY A 1 100 ? -5.267 -17.970 10.481 1.00 9.48 322 GLY A O 1
ATOM 1503 N N . THR A 1 101 ? -6.947 -18.212 11.949 1.00 8.79 323 THR A N 1
ATOM 1504 C CA . THR A 1 101 ? -6.604 -17.001 12.693 1.00 10.04 323 THR A CA 1
ATOM 1505 C C . THR A 1 101 ? -5.142 -17.033 13.099 1.00 7.61 323 THR A C 1
ATOM 1506 O O . THR A 1 101 ? -4.673 -18.072 13.523 1.00 7.77 323 THR A O 1
ATOM 1517 N N . PRO A 1 102 ? -4.430 -15.889 13.051 1.00 7.70 324 PRO A N 1
ATOM 1518 C CA . PRO A 1 102 ? -3.047 -15.902 13.569 1.00 7.63 324 PRO A CA 1
ATOM 1519 C C . PRO A 1 102 ? -2.980 -16.417 15.002 1.00 7.43 324 PRO A C 1
ATOM 1520 O O . PRO A 1 102 ? -3.852 -16.106 15.822 1.00 8.55 324 PRO A O 1
ATOM 1531 N N . ASP A 1 103 ? -1.910 -17.156 15.297 1.00 7.35 325 ASP A N 1
ATOM 1532 C CA . ASP A 1 103 ? -1.703 -17.739 16.627 1.00 7.87 325 ASP A CA 1
ATOM 1533 C C . ASP A 1 103 ? -0.513 -17.140 17.361 1.00 8.17 325 ASP A C 1
ATOM 1534 O O . ASP A 1 103 ? 0.038 -17.759 18.265 1.00 9.35 325 ASP A O 1
ATOM 1543 N N . PHE A 1 104 ? -0.178 -15.911 17.028 1.00 8.09 326 PHE A N 1
ATOM 1544 C CA . PHE A 1 104 ? 0.896 -15.198 17.703 1.00 8.88 326 PHE A CA 1
ATOM 1545 C C . PHE A 1 104 ? 0.581 -13.730 17.779 1.00 8.37 326 PHE A C 1
ATOM 1546 O O . PHE A 1 104 ? -0.176 -13.216 16.964 1.00 8.66 326 PHE A O 1
ATOM 1563 N N . VAL A 1 105 ? 1.190 -13.072 18.757 1.00 8.86 327 VAL A N 1
ATOM 1564 C CA . VAL A 1 105 ? 1.123 -11.647 18.907 1.00 9.43 327 VAL A CA 1
ATOM 1565 C C . VAL A 1 105 ? 2.112 -10.966 17.984 1.00 9.20 327 VAL A C 1
ATOM 1566 O O . VAL A 1 105 ? 3.320 -11.189 18.028 1.00 11.55 327 VAL A O 1
ATOM 1579 N N . GLY A 1 106 ? 1.567 -10.136 17.112 1.00 10.36 328 GLY A N 1
ATOM 1580 C CA . GLY A 1 106 ? 2.374 -9.427 16.150 1.00 11.48 328 GLY A CA 1
ATOM 1581 C C . GLY A 1 106 ? 1.525 -8.486 15.342 1.00 10.22 328 GLY A C 1
ATOM 1582 O O . GLY A 1 106 ? 0.297 -8.566 15.337 1.00 12.11 328 GLY A O 1
ATOM 1586 N N . LYS A 1 107 ? 2.211 -7.639 14.595 1.00 8.74 329 LYS A N 1
ATOM 1587 C CA . LYS A 1 107 ? 1.578 -6.684 13.693 1.00 8.85 329 LYS A CA 1
ATOM 1588 C C . LYS A 1 107 ? 1.799 -7.229 12.289 1.00 8.86 329 LYS A C 1
ATOM 1589 O O . LYS A 1 107 ? 2.904 -7.193 11.756 1.00 9.86 329 LYS A O 1
ATOM 1608 N N . ILE A 1 108 ? 0.737 -7.808 11.738 1.00 7.98 330 ILE A N 1
ATOM 1609 C CA . ILE A 1 108 ? 0.764 -8.521 10.467 1.00 7.86 330 ILE A CA 1
ATOM 1610 C C . ILE A 1 108 ? 0.224 -7.583 9.391 1.00 7.96 330 ILE A C 1
ATOM 1611 O O . ILE A 1 108 ? -0.898 -7.100 9.483 1.00 8.59 330 ILE A O 1
ATOM 1627 N N . GLN A 1 109 ? 1.063 -7.311 8.396 1.00 8.03 331 GLN A N 1
ATOM 1628 C CA . GLN A 1 109 ? 0.718 -6.437 7.293 1.00 8.36 331 GLN A CA 1
ATOM 1629 C C . GLN A 1 109 ? 0.460 -7.240 6.030 1.00 7.94 331 GLN A C 1
ATOM 1630 O O . GLN A 1 109 ? 1.113 -8.251 5.753 1.00 8.66 331 GLN A O 1
ATOM 1644 N N . GLY A 1 110 ? -0.485 -6.748 5.243 1.00 8.17 332 GLY A N 1
ATOM 1645 C CA . GLY A 1 110 ? -0.827 -7.358 3.972 1.00 8.42 332 GLY A CA 1
ATOM 1646 C C . GLY A 1 110 ? -1.725 -6.408 3.208 1.00 7.81 332 GLY A C 1
ATOM 1647 O O . GLY A 1 110 ? -1.596 -5.198 3.326 1.00 9.03 332 GLY A O 1
ATOM 1651 N N . LEU A 1 111 ? -2.638 -6.966 2.426 1.00 8.18 333 LEU A N 1
ATOM 1652 C CA . LEU A 1 111 ? -3.633 -6.165 1.698 1.00 8.93 333 LEU A CA 1
ATOM 1653 C C . LEU A 1 111 ? -5.023 -6.595 2.097 1.00 8.87 333 LEU A C 1
ATOM 1654 O O . LEU A 1 111 ? -5.311 -7.788 2.228 1.00 10.04 333 LEU A O 1
ATOM 1670 N N . LEU A 1 112 ? -5.879 -5.597 2.263 1.00 9.18 334 LEU A N 1
ATOM 1671 C CA . LEU A 1 112 ? -7.309 -5.786 2.365 1.00 9.19 334 LEU A CA 1
ATOM 1672 C C . LEU A 1 112 ? -7.890 -5.513 0.992 1.00 8.86 334 LEU A C 1
ATOM 1673 O O . LEU A 1 112 ? -7.659 -4.434 0.446 1.00 10.65 334 LEU A O 1
ATOM 1689 N N . THR A 1 113 ? -8.631 -6.468 0.454 1.00 8.54 335 THR A N 1
ATOM 1690 C CA . THR A 1 113 ? -9.208 -6.362 -0.878 1.00 8.55 335 THR A CA 1
ATOM 1691 C C . THR A 1 113 ? -10.705 -6.572 -0.786 1.00 8.08 335 THR A C 1
ATOM 1692 O O . THR A 1 113 ? -11.219 -7.253 0.104 1.00 9.81 335 THR A O 1
ATOM 1703 N N . GLN A 1 114 ? -11.438 -6.022 -1.752 1.00 8.70 336 GLN A N 1
ATOM 1704 C CA . GLN A 1 114 ? -12.886 -6.048 -1.695 1.00 8.90 336 GLN A CA 1
ATOM 1705 C C . GLN A 1 114 ? -13.439 -6.016 -3.117 1.00 9.37 336 GLN A C 1
ATOM 1706 O O . GLN A 1 114 ? -12.899 -5.333 -3.987 1.00 9.94 336 GLN A O 1
ATOM 1720 N N . THR A 1 115 ? -14.545 -6.723 -3.321 1.00 10.15 337 THR A N 1
ATOM 1721 C CA . THR A 1 115 ? -15.305 -6.692 -4.561 1.00 10.95 337 THR A CA 1
ATOM 1722 C C . THR A 1 115 ? -16.742 -6.301 -4.254 1.00 10.91 337 THR A C 1
ATOM 1723 O O . THR A 1 115 ? -17.361 -6.851 -3.339 1.00 12.09 337 THR A O 1
ATOM 1734 N N . THR A 1 116 ? -17.261 -5.351 -5.021 1.00 11.89 338 THR A N 1
ATOM 1735 C CA . THR A 1 116 ? -18.664 -4.966 -4.962 1.00 12.43 338 THR A CA 1
ATOM 1736 C C . THR A 1 116 ? -19.462 -5.936 -5.833 1.00 13.15 338 THR A C 1
ATOM 1737 O O . THR A 1 116 ? -19.193 -6.075 -7.029 1.00 13.94 338 THR A O 1
ATOM 1748 N N . LYS A 1 117 ? -20.433 -6.615 -5.237 1.00 13.75 339 LYS A N 1
ATOM 1749 C CA . LYS A 1 117 ? -21.142 -7.658 -5.965 1.00 15.72 339 LYS A CA 1
ATOM 1750 C C . LYS A 1 117 ? -21.827 -7.159 -7.240 1.00 17.01 339 LYS A C 1
ATOM 1751 O O . LYS A 1 117 ? -21.760 -7.812 -8.281 1.00 17.10 339 LYS A O 1
ATOM 1770 N N . GLY A 1 118 ? -22.501 -6.019 -7.155 1.00 17.37 340 GLY A N 1
ATOM 1771 C CA . GLY A 1 118 ? -23.387 -5.577 -8.220 1.00 19.10 340 GLY A CA 1
ATOM 1772 C C . GLY A 1 118 ? -22.699 -5.321 -9.542 1.00 19.65 340 GLY A C 1
ATOM 1773 O O . GLY A 1 118 ? -23.257 -5.641 -10.597 1.00 23.03 340 GLY A O 1
ATOM 1777 N N . ASP A 1 119 ? -21.509 -4.728 -9.507 1.00 16.89 341 ASP A N 1
ATOM 1778 C CA . ASP A 1 119 ? -20.811 -4.331 -10.736 1.00 16.59 341 ASP A CA 1
ATOM 1779 C C . ASP A 1 119 ? -19.416 -4.953 -10.891 1.00 15.24 341 ASP A C 1
ATOM 1780 O O . ASP A 1 119 ? -18.773 -4.741 -11.907 1.00 15.82 341 ASP A O 1
ATOM 1789 N N . GLY A 1 120 ? -18.956 -5.726 -9.901 1.00 14.05 342 GLY A N 1
ATOM 1790 C CA . GLY A 1 120 ? -17.623 -6.292 -9.969 1.00 13.15 342 GLY A CA 1
ATOM 1791 C C . GLY A 1 120 ? -16.494 -5.281 -9.826 1.00 12.12 342 GLY A C 1
ATOM 1792 O O . GLY A 1 120 ? -15.357 -5.576 -10.177 1.00 12.42 342 GLY A O 1
ATOM 1796 N N . SER A 1 121 ? -16.788 -4.096 -9.305 1.00 12.13 343 SER A N 1
ATOM 1797 C CA . SER A 1 121 ? -15.737 -3.133 -9.011 1.00 11.74 343 SER A CA 1
ATOM 1798 C C . SER A 1 121 ? -14.934 -3.615 -7.800 1.00 11.39 343 SER A C 1
ATOM 1799 O O . SER A 1 121 ? -15.458 -4.292 -6.916 1.00 12.15 343 SER A O 1
ATOM 1807 N N . THR A 1 122 ? -13.663 -3.257 -7.764 1.00 10.51 344 THR A N 1
ATOM 1808 C CA . THR A 1 122 ? -12.745 -3.795 -6.768 1.00 10.27 344 THR A CA 1
ATOM 1809 C C . THR A 1 122 ? -11.843 -2.710 -6.228 1.00 10.40 344 THR A C 1
ATOM 1810 O O . THR A 1 122 ? -11.669 -1.654 -6.843 1.00 11.58 344 THR A O 1
ATOM 1821 N N . ARG A 1 123 ? -11.254 -2.980 -5.084 1.00 11.22 345 ARG A N 1
ATOM 1822 C CA . ARG A 1 123 ? -10.362 -2.036 -4.421 1.00 10.97 345 ARG A CA 1
ATOM 1823 C C . ARG A 1 123 ? -9.510 -2.806 -3.426 1.00 11.31 345 ARG A C 1
ATOM 1824 O O . ARG A 1 123 ? -9.945 -3.793 -2.845 1.00 12.70 345 ARG A O 1
ATOM 1845 N N . GLY A 1 124 ? -8.287 -2.324 -3.232 1.00 12.31 346 GLY A N 1
ATOM 1846 C CA . GLY A 1 124 ? -7.308 -2.990 -2.396 1.00 12.42 346 GLY A CA 1
ATOM 1847 C C . GLY A 1 124 ? -6.420 -1.967 -1.740 1.00 12.39 346 GLY A C 1
ATOM 1848 O O . GLY A 1 124 ? -6.008 -1.011 -2.386 1.00 13.80 346 GLY A O 1
ATOM 1852 N N . HIS A 1 125 ? -6.145 -2.147 -0.453 1.00 10.79 347 HIS A N 1
ATOM 1853 C CA . HIS A 1 125 ? -5.344 -1.204 0.311 1.00 12.09 347 HIS A CA 1
ATOM 1854 C C . HIS A 1 125 ? -4.436 -1.936 1.276 1.00 10.73 347 HIS A C 1
ATOM 1855 O O . HIS A 1 125 ? -4.819 -2.956 1.851 1.00 10.79 347 HIS A O 1
ATOM 1870 N N . LYS A 1 126 ? -3.248 -1.392 1.498 1.00 10.96 348 LYS A N 1
ATOM 1871 C CA . LYS A 1 126 ? -2.351 -1.941 2.504 1.00 10.70 348 LYS A CA 1
ATOM 1872 C C . LYS A 1 126 ? -3.017 -1.848 3.859 1.00 10.55 348 LYS A C 1
ATOM 1873 O O . LYS A 1 126 ? -3.679 -0.854 4.163 1.00 11.75 348 LYS A O 1
ATOM 1892 N N . ALA A 1 127 ? -2.837 -2.885 4.671 1.00 9.49 349 ALA A N 1
ATOM 1893 C CA . ALA A 1 127 ? -3.520 -2.975 5.943 1.00 9.74 349 ALA A CA 1
ATOM 1894 C C . ALA A 1 127 ? -2.698 -3.774 6.922 1.00 8.60 349 ALA A C 1
ATOM 1895 O O . ALA A 1 127 ? -1.975 -4.698 6.528 1.00 9.19 349 ALA A O 1
ATOM 1902 N N . THR A 1 128 ? -2.843 -3.453 8.207 1.00 9.09 350 THR A N 1
ATOM 1903 C CA . THR A 1 128 ? -2.146 -4.138 9.276 1.00 8.94 350 THR A CA 1
ATOM 1904 C C . THR A 1 128 ? -3.141 -4.482 10.369 1.00 8.83 350 THR A C 1
ATOM 1905 O O . THR A 1 128 ? -3.973 -3.660 10.744 1.00 10.23 350 THR A O 1
ATOM 1916 N N . VAL A 1 129 ? -3.027 -5.696 10.893 1.00 7.93 351 VAL A N 1
ATOM 1917 C CA . VAL A 1 129 ? -3.768 -6.113 12.076 1.00 9.02 351 VAL A CA 1
ATOM 1918 C C . VAL A 1 129 ? -2.778 -6.344 13.209 1.00 8.70 351 VAL A C 1
ATOM 1919 O O . VAL A 1 129 ? -1.769 -7.019 13.041 1.00 10.01 351 VAL A O 1
ATOM 1932 N N . TYR A 1 130 ? -3.076 -5.751 14.367 1.00 9.12 352 TYR A N 1
ATOM 1933 C CA A TYR A 1 130 ? -2.262 -5.886 15.567 0.51 10.17 352 TYR A CA 1
ATOM 1934 C CA B TYR A 1 130 ? -2.234 -5.964 15.545 0.49 10.55 352 TYR A CA 1
ATOM 1935 C C . TYR A 1 130 ? -2.927 -6.984 16.417 1.00 9.49 352 TYR A C 1
ATOM 1936 O O . TYR A 1 130 ? -3.930 -6.710 17.070 1.00 10.01 352 TYR A O 1
ATOM 1953 N N . THR A 1 131 ? -2.382 -8.196 16.433 1.00 9.44 353 THR A N 1
ATOM 1954 C CA . THR A 1 131 ? -3.070 -9.292 17.089 1.00 8.56 353 THR A CA 1
ATOM 1955 C C . THR A 1 131 ? -2.972 -9.233 18.615 1.00 9.57 353 THR A C 1
ATOM 1956 O O . THR A 1 131 ? -3.649 -9.993 19.294 1.00 10.00 353 THR A O 1
ATOM 1967 N N . GLY A 1 132 ? -2.157 -8.324 19.149 1.00 9.55 354 GLY A N 1
ATOM 1968 C CA . GLY A 1 132 ? -2.086 -8.062 20.585 1.00 10.47 354 GLY A CA 1
ATOM 1969 C C . GLY A 1 132 ? -2.953 -6.907 21.044 1.00 11.30 354 GLY A C 1
ATOM 1970 O O . GLY A 1 132 ? -2.928 -6.572 22.225 1.00 13.67 354 GLY A O 1
ATOM 1974 N N . SER A 1 133 ? -3.690 -6.273 20.135 1.00 10.98 355 SER A N 1
ATOM 1975 C CA . SER A 1 133 ? -4.467 -5.083 20.453 1.00 12.22 355 SER A CA 1
ATOM 1976 C C . SER A 1 133 ? -5.794 -5.425 21.110 1.00 11.81 355 SER A C 1
ATOM 1977 O O . SER A 1 133 ? -6.334 -6.513 20.949 1.00 11.82 355 SER A O 1
ATOM 1985 N N . ALA A 1 134 ? -6.342 -4.467 21.840 1.00 11.84 356 ALA A N 1
ATOM 1986 C CA . ALA A 1 134 ? -7.615 -4.655 22.511 1.00 12.86 356 ALA A CA 1
ATOM 1987 C C . ALA A 1 134 ? -8.748 -5.032 21.557 1.00 12.31 356 ALA A C 1
ATOM 1988 O O . ALA A 1 134 ? -9.546 -5.886 21.894 1.00 13.59 356 ALA A O 1
ATOM 1995 N N . PRO A 1 135 ? -8.833 -4.408 20.361 1.00 12.05 357 PRO A N 1
ATOM 1996 C CA . PRO A 1 135 ? -9.931 -4.792 19.462 1.00 13.21 357 PRO A CA 1
ATOM 1997 C C . PRO A 1 135 ? -9.723 -6.114 18.709 1.00 11.18 357 PRO A C 1
ATOM 1998 O O . PRO A 1 135 ? -10.547 -6.484 17.877 1.00 11.78 357 PRO A O 1
ATOM 2009 N N . PHE A 1 136 ? -8.614 -6.811 18.948 1.00 10.60 358 PHE A N 1
ATOM 2010 C CA . PHE A 1 136 ? -8.410 -8.118 18.339 1.00 9.59 358 PHE A CA 1
ATOM 2011 C C . PHE A 1 136 ? -9.247 -9.159 19.079 1.00 9.21 358 PHE A C 1
ATOM 2012 O O . PHE A 1 136 ? -8.811 -9.750 20.063 1.00 10.20 358 PHE A O 1
ATOM 2029 N N . THR A 1 137 ? -10.464 -9.372 18.594 1.00 9.12 359 THR A N 1
ATOM 2030 C CA . THR A 1 137 ? -11.402 -10.282 19.247 1.00 9.36 359 THR A CA 1
ATOM 2031 C C . THR A 1 137 ? -12.003 -11.243 18.213 1.00 9.42 359 THR A C 1
ATOM 2032 O O . THR A 1 137 ? -13.232 -11.363 18.081 1.00 9.57 359 THR A O 1
ATOM 2043 N N . PRO A 1 138 ? -11.148 -11.981 17.496 1.00 8.64 360 PRO A N 1
ATOM 2044 C CA . PRO A 1 138 ? -11.689 -12.830 16.428 1.00 8.64 360 PRO A CA 1
ATOM 2045 C C . PRO A 1 138 ? -12.679 -13.894 16.926 1.00 8.62 360 PRO A C 1
ATOM 2046 O O . PRO A 1 138 ? -13.613 -14.232 16.195 1.00 9.43 360 PRO A O 1
ATOM 2057 N N . LYS A 1 139 ? -12.470 -14.454 18.124 1.00 8.78 361 LYS A N 1
ATOM 2058 C CA . LYS A 1 139 ? -13.430 -15.435 18.638 1.00 9.24 361 LYS A CA 1
ATOM 2059 C C . LYS A 1 139 ? -14.829 -14.833 18.781 1.00 9.72 361 LYS A C 1
ATOM 2060 O O . LYS A 1 139 ? -15.831 -15.523 18.584 1.00 11.69 361 LYS A O 1
ATOM 2079 N N . LEU A 1 140 ? -14.900 -13.547 19.104 1.00 10.48 362 LEU A N 1
ATOM 2080 C CA . LEU A 1 140 ? -16.178 -12.842 19.220 1.00 11.93 362 LEU A CA 1
ATOM 2081 C C . LEU A 1 140 ? -16.710 -12.367 17.866 1.00 12.22 362 LEU A C 1
ATOM 2082 O O . LEU A 1 140 ? -17.817 -11.862 17.775 1.00 17.11 362 LEU A O 1
ATOM 2098 N N . GLY A 1 141 ? -15.915 -12.514 16.818 1.00 10.85 363 GLY A N 1
ATOM 2099 C CA . GLY A 1 141 ? -16.347 -12.194 15.472 1.00 11.30 363 GLY A CA 1
ATOM 2100 C C . GLY A 1 141 ? -15.895 -10.858 14.918 1.00 10.35 363 GLY A C 1
ATOM 2101 O O . GLY A 1 141 ? -16.437 -10.435 13.903 1.00 11.44 363 GLY A O 1
ATOM 2105 N N . SER A 1 142 ? -14.901 -10.208 15.518 1.00 10.40 364 SER A N 1
ATOM 2106 C CA . SER A 1 142 ? -14.419 -8.962 14.953 1.00 11.67 364 SER A CA 1
ATOM 2107 C C . SER A 1 142 ? -12.960 -8.682 15.254 1.00 10.24 364 SER A C 1
ATOM 2108 O O . SER A 1 142 ? -12.448 -9.025 16.325 1.00 10.92 364 SER A O 1
ATOM 2116 N N . VAL A 1 143 ? -12.299 -8.075 14.268 1.00 10.28 365 VAL A N 1
ATOM 2117 C CA . VAL A 1 143 ? -10.942 -7.571 14.445 1.00 10.23 365 VAL A CA 1
ATOM 2118 C C . VAL A 1 143 ? -10.864 -6.204 13.783 1.00 10.51 365 VAL A C 1
ATOM 2119 O O . VAL A 1 143 ? -11.751 -5.829 13.025 1.00 12.67 365 VAL A O 1
ATOM 2132 N N . GLN A 1 144 ? -9.815 -5.455 14.075 1.00 10.79 366 GLN A N 1
ATOM 2133 C CA . GLN A 1 144 ? -9.602 -4.144 13.490 1.00 10.65 366 GLN A CA 1
ATOM 2134 C C . GLN A 1 144 ? -8.358 -4.134 12.627 1.00 10.31 366 GLN A C 1
ATOM 2135 O O . GLN A 1 144 ? -7.332 -4.726 12.980 1.00 11.99 366 GLN A O 1
ATOM 2149 N N . PHE A 1 145 ? -8.447 -3.413 11.518 1.00 10.00 367 PHE A N 1
ATOM 2150 C CA . PHE A 1 145 ? -7.310 -3.182 10.621 1.00 10.31 367 PHE A CA 1
ATOM 2151 C C . PHE A 1 145 ? -7.016 -1.691 10.542 1.00 11.54 367 PHE A C 1
ATOM 2152 O O . PHE A 1 145 ? -7.925 -0.874 10.472 1.00 13.33 367 PHE A O 1
ATOM 2169 N N . SER A 1 146 ? -5.732 -1.365 10.517 1.00 11.15 368 SER A N 1
ATOM 2170 C CA A SER A 1 146 ? -5.280 -0.042 10.134 0.60 11.41 368 SER A CA 1
ATOM 2171 C CA B SER A 1 146 ? -5.299 -0.029 10.139 0.40 12.16 368 SER A CA 1
ATOM 2172 C C . SER A 1 146 ? -4.944 -0.076 8.666 1.00 11.59 368 SER A C 1
ATOM 2173 O O . SER A 1 146 ? -4.272 -0.984 8.228 1.00 14.92 368 SER A O 1
ATOM 2178 N N . THR A 1 147 ? -5.416 0.910 7.915 1.00 12.10 369 THR A N 1
ATOM 2179 C CA . THR A 1 147 ? -5.249 0.907 6.473 1.00 13.63 369 THR A CA 1
ATOM 2180 C C . THR A 1 147 ? -4.689 2.231 5.970 1.00 15.55 369 THR A C 1
ATOM 2181 O O . THR A 1 147 ? -4.455 3.162 6.741 1.00 16.50 369 THR A O 1
ATOM 2192 N N . ASP A 1 148 ? -4.489 2.315 4.663 1.00 18.40 370 ASP A N 1
ATOM 2193 C CA . ASP A 1 148 ? -4.026 3.556 4.041 1.00 21.68 370 ASP A CA 1
ATOM 2194 C C . ASP A 1 148 ? -5.174 4.384 3.457 1.00 22.14 370 ASP A C 1
ATOM 2195 O O . ASP A 1 148 ? -4.926 5.293 2.663 1.00 25.50 370 ASP A O 1
ATOM 2204 N N . THR A 1 149 ? -6.417 4.086 3.844 1.00 21.44 371 THR A N 1
ATOM 2205 C CA . THR A 1 149 ? -7.565 4.861 3.366 1.00 21.86 371 THR A CA 1
ATOM 2206 C C . THR A 1 149 ? -8.543 5.213 4.477 1.00 21.54 371 THR A C 1
ATOM 2207 O O . THR A 1 149 ? -8.669 4.506 5.477 1.00 21.31 371 THR A O 1
ATOM 2218 N N . GLU A 1 150 ? -9.220 6.346 4.290 1.00 25.20 372 GLU A N 1
ATOM 2219 C CA . GLU A 1 150 ? -10.260 6.778 5.215 1.00 26.50 372 GLU A CA 1
ATOM 2220 C C . GLU A 1 150 ? -11.667 6.673 4.615 1.00 28.34 372 GLU A C 1
ATOM 2221 O O . GLU A 1 150 ? -12.661 6.900 5.310 1.00 29.34 372 GLU A O 1
ATOM 2223 N N . ASN A 1 151 ? -11.774 6.334 3.332 1.00 22.63 373 ASN A N 1
ATOM 2224 C CA . ASN A 1 151 ? -13.083 6.348 2.695 1.00 23.79 373 ASN A CA 1
ATOM 2225 C C . ASN A 1 151 ? -13.326 5.326 1.597 1.00 24.07 373 ASN A C 1
ATOM 2226 O O . ASN A 1 151 ? -14.451 5.220 1.112 1.00 27.61 373 ASN A O 1
ATOM 2233 N N . ASP A 1 152 ? -12.310 4.590 1.169 1.00 19.32 374 ASP A N 1
ATOM 2234 C CA . ASP A 1 152 ? -12.480 3.878 -0.088 1.00 19.37 374 ASP A CA 1
ATOM 2235 C C . ASP A 1 152 ? -13.281 2.566 0.027 1.00 21.03 374 ASP A C 1
ATOM 2236 O O . ASP A 1 152 ? -13.958 2.175 -0.933 1.00 23.21 374 ASP A O 1
ATOM 2245 N N . PHE A 1 153 ? -13.249 1.900 1.182 1.00 16.11 375 PHE A N 1
ATOM 2246 C CA . PHE A 1 153 ? -13.972 0.627 1.310 1.00 14.11 375 PHE A CA 1
ATOM 2247 C C . PHE A 1 153 ? -15.474 0.847 1.447 1.00 15.14 375 PHE A C 1
ATOM 2248 O O . PHE A 1 153 ? -15.933 1.765 2.131 1.00 21.17 375 PHE A O 1
ATOM 2265 N N . GLU A 1 154 ? -16.235 -0.019 0.800 1.00 13.05 376 GLU A N 1
ATOM 2266 C CA . GLU A 1 154 ? -17.669 -0.046 0.960 1.00 14.07 376 GLU A CA 1
ATOM 2267 C C . GLU A 1 154 ? -18.051 -0.928 2.132 1.00 13.30 376 GLU A C 1
ATOM 2268 O O . GLU A 1 154 ? -17.322 -1.839 2.510 1.00 12.68 376 GLU A O 1
ATOM 2280 N N . THR A 1 155 ? -19.188 -0.615 2.726 1.00 14.12 377 THR A N 1
ATOM 2281 C CA . THR A 1 155 ? -19.813 -1.482 3.691 1.00 13.96 377 THR A CA 1
ATOM 2282 C C . THR A 1 155 ? -20.568 -2.616 2.989 1.00 14.06 377 THR A C 1
ATOM 2283 O O . THR A 1 155 ? -20.955 -2.512 1.816 1.00 15.84 377 THR A O 1
ATOM 2294 N N . HIS A 1 156 ? -20.735 -3.709 3.719 1.00 13.22 378 HIS A N 1
ATOM 2295 C CA . HIS A 1 156 ? -21.594 -4.812 3.327 1.00 14.43 378 HIS A CA 1
ATOM 2296 C C . HIS A 1 156 ? -21.185 -5.457 2.013 1.00 13.18 378 HIS A C 1
ATOM 2297 O O . HIS A 1 156 ? -22.018 -5.966 1.279 1.00 14.60 378 HIS A O 1
ATOM 2312 N N . GLN A 1 157 ? -19.883 -5.508 1.771 1.00 11.51 379 GLN A N 1
ATOM 2313 C CA . GLN A 1 157 ? -19.323 -6.232 0.631 1.00 10.98 379 GLN A CA 1
ATOM 2314 C C . GLN A 1 157 ? -18.171 -7.108 1.117 1.00 10.69 379 GLN A C 1
ATOM 2315 O O . GLN A 1 157 ? -17.404 -6.695 1.986 1.00 11.17 379 GLN A O 1
ATOM 2329 N N . ASN A 1 158 ? -18.058 -8.297 0.542 1.00 10.48 380 ASN A N 1
ATOM 2330 C CA . ASN A 1 158 ? -17.036 -9.242 0.910 1.00 10.03 380 ASN A CA 1
ATOM 2331 C C . ASN A 1 158 ? -15.651 -8.639 0.794 1.00 9.56 380 ASN A C 1
ATOM 2332 O O . ASN A 1 158 ? -15.275 -8.077 -0.235 1.00 10.47 380 ASN A O 1
ATOM 2343 N N . THR A 1 159 ? -14.901 -8.783 1.879 1.00 9.28 381 THR A N 1
ATOM 2344 C CA . THR A 1 159 ? -13.588 -8.171 2.061 1.00 8.90 381 THR A CA 1
ATOM 2345 C C . THR A 1 159 ? -12.666 -9.246 2.624 1.00 8.78 381 THR A C 1
ATOM 2346 O O . THR A 1 159 ? -13.048 -9.972 3.535 1.00 10.16 381 THR A O 1
ATOM 2357 N N . LYS A 1 160 ? -11.461 -9.324 2.054 1.00 8.21 382 LYS A N 1
ATOM 2358 C CA A LYS A 1 160 ? -10.469 -10.336 2.394 0.37 8.64 382 LYS A CA 1
ATOM 2359 C CA B LYS A 1 160 ? -10.467 -10.345 2.426 0.63 9.48 382 LYS A CA 1
ATOM 2360 C C . LYS A 1 160 ? -9.176 -9.670 2.859 1.00 8.09 382 LYS A C 1
ATOM 2361 O O . LYS A 1 160 ? -8.731 -8.714 2.233 1.00 8.89 382 LYS A O 1
ATOM 2372 N N . PHE A 1 161 ? -8.570 -10.197 3.925 1.00 7.93 383 PHE A N 1
ATOM 2373 C CA . PHE A 1 161 ? -7.205 -9.843 4.296 1.00 8.05 383 PHE A CA 1
ATOM 2374 C C . PHE A 1 161 ? -6.258 -10.954 3.888 1.00 7.16 383 PHE A C 1
ATOM 2375 O O . PHE A 1 161 ? -6.455 -12.114 4.282 1.00 8.19 383 PHE A O 1
ATOM 2392 N N . THR A 1 162 ? -5.261 -10.603 3.078 1.00 7.18 384 THR A N 1
ATOM 2393 C CA . THR A 1 162 ? -4.203 -11.521 2.670 1.00 7.25 384 THR A CA 1
ATOM 2394 C C . THR A 1 162 ? -2.920 -11.071 3.360 1.00 6.74 384 THR A C 1
ATOM 2395 O O . THR A 1 162 ? -2.453 -9.964 3.124 1.00 7.48 384 THR A O 1
ATOM 2406 N N . PRO A 1 163 ? -2.341 -11.915 4.222 1.00 7.12 385 PRO A N 1
ATOM 2407 C CA . PRO A 1 163 ? -1.139 -11.528 4.940 1.00 7.42 385 PRO A CA 1
ATOM 2408 C C . PRO A 1 163 ? 0.091 -11.584 4.045 1.00 7.43 385 PRO A C 1
ATOM 2409 O O . PRO A 1 163 ? 0.168 -12.430 3.153 1.00 8.08 385 PRO A O 1
ATOM 2420 N N . VAL A 1 164 ? 1.061 -10.716 4.331 1.00 7.24 386 VAL A N 1
ATOM 2421 C CA . VAL A 1 164 ? 2.343 -10.750 3.638 1.00 7.61 386 VAL A CA 1
ATOM 2422 C C . VAL A 1 164 ? 3.520 -10.844 4.606 1.00 7.41 386 VAL A C 1
ATOM 2423 O O . VAL A 1 164 ? 4.436 -11.640 4.408 1.00 8.07 386 VAL A O 1
ATOM 2436 N N . GLY A 1 165 ? 3.544 -10.026 5.654 1.00 8.21 387 GLY A N 1
ATOM 2437 C CA . GLY A 1 165 ? 4.677 -10.023 6.556 1.00 8.60 387 GLY A CA 1
ATOM 2438 C C . GLY A 1 165 ? 4.349 -9.321 7.846 1.00 8.75 387 GLY A C 1
ATOM 2439 O O . GLY A 1 165 ? 3.183 -9.169 8.201 1.00 8.71 387 GLY A O 1
ATOM 2443 N N . VAL A 1 166 ? 5.403 -8.917 8.561 1.00 8.25 388 VAL A N 1
ATOM 2444 C CA . VAL A 1 166 ? 5.264 -8.364 9.902 1.00 8.49 388 VAL A CA 1
ATOM 2445 C C . VAL A 1 166 ? 6.045 -7.063 10.051 1.00 8.94 388 VAL A C 1
ATOM 2446 O O . VAL A 1 166 ? 6.989 -6.814 9.319 1.00 9.51 388 VAL A O 1
ATOM 2459 N N . ILE A 1 167 ? 5.629 -6.255 11.023 1.00 9.02 389 ILE A N 1
ATOM 2460 C CA . ILE A 1 167 ? 6.269 -4.977 11.296 1.00 9.55 389 ILE A CA 1
ATOM 2461 C C . ILE A 1 167 ? 6.659 -4.871 12.754 1.00 10.52 389 ILE A C 1
ATOM 2462 O O . ILE A 1 167 ? 6.186 -5.624 13.601 1.00 11.30 389 ILE A O 1
ATOM 2478 N N . GLN A 1 168 ? 7.531 -3.909 13.039 1.00 10.85 390 GLN A N 1
ATOM 2479 C CA . GLN A 1 168 ? 7.974 -3.612 14.391 1.00 11.25 390 GLN A CA 1
ATOM 2480 C C . GLN A 1 168 ? 8.141 -2.105 14.509 1.00 13.62 390 GLN A C 1
ATOM 2481 O O . GLN A 1 168 ? 8.391 -1.415 13.512 1.00 13.73 390 GLN A O 1
ATOM 2495 N N . ASP A 1 169 ? 7.993 -1.607 15.737 1.00 16.24 391 ASP A N 1
ATOM 2496 C CA . ASP A 1 169 ? 8.099 -0.194 16.039 1.00 19.15 391 ASP A CA 1
ATOM 2497 C C . ASP A 1 169 ? 9.568 0.150 16.248 1.00 19.76 391 ASP A C 1
ATOM 2498 O O . ASP A 1 169 ? 10.148 -0.128 17.301 1.00 20.45 391 ASP A O 1
ATOM 2507 N N . GLY A 1 170 ? 10.161 0.787 15.245 1.00 21.41 392 GLY A N 1
ATOM 2508 C CA . GLY A 1 170 ? 11.581 1.094 15.258 1.00 23.65 392 GLY A CA 1
ATOM 2509 C C . GLY A 1 170 ? 12.068 2.038 16.355 1.00 25.76 392 GLY A C 1
ATOM 2510 O O . GLY A 1 170 ? 13.273 2.202 16.506 1.00 28.26 392 GLY A O 1
ATOM 2514 N N . SER A 1 171 ? 11.153 2.650 17.111 1.00 23.38 393 SER A N 1
ATOM 2515 C CA . SER A 1 171 ? 11.519 3.502 18.245 1.00 23.06 393 SER A CA 1
ATOM 2516 C C . SER A 1 171 ? 11.740 2.689 19.516 1.00 22.80 393 SER A C 1
ATOM 2517 O O . SER A 1 171 ? 12.084 3.248 20.561 1.00 25.65 393 SER A O 1
ATOM 2525 N N . THR A 1 172 ? 11.566 1.374 19.417 1.00 21.45 394 THR A N 1
ATOM 2526 C CA . THR A 1 172 ? 11.723 0.481 20.545 1.00 21.23 394 THR A CA 1
ATOM 2527 C C . THR A 1 172 ? 12.754 -0.590 20.198 1.00 20.40 394 THR A C 1
ATOM 2528 O O . THR A 1 172 ? 13.103 -0.782 19.020 1.00 21.30 394 THR A O 1
ATOM 2539 N N . THR A 1 173 ? 13.178 -1.323 21.219 1.00 20.59 395 THR A N 1
ATOM 2540 C CA . THR A 1 173 ? 14.202 -2.355 21.118 1.00 20.05 395 THR A CA 1
ATOM 2541 C C . THR A 1 173 ? 14.022 -3.249 19.886 1.00 17.72 395 THR A C 1
ATOM 2542 O O . THR A 1 173 ? 12.951 -3.803 19.657 1.00 16.96 395 THR A O 1
ATOM 2553 N N . HIS A 1 174 ? 15.071 -3.386 19.077 1.00 17.26 396 HIS A N 1
ATOM 2554 C CA . HIS A 1 174 ? 14.954 -4.152 17.828 1.00 15.13 396 HIS A CA 1
ATOM 2555 C C . HIS A 1 174 ? 14.594 -5.608 18.093 1.00 14.57 396 HIS A C 1
ATOM 2556 O O . HIS A 1 174 ? 15.061 -6.214 19.064 1.00 14.90 396 HIS A O 1
ATOM 2571 N N . ARG A 1 175 ? 13.754 -6.156 17.220 1.00 13.55 397 ARG A N 1
ATOM 2572 C CA A ARG A 1 175 ? 13.355 -7.553 17.303 0.77 13.27 397 ARG A CA 1
ATOM 2573 C CA B ARG A 1 175 ? 13.367 -7.559 17.293 0.23 14.32 397 ARG A CA 1
ATOM 2574 C C . ARG A 1 175 ? 12.550 -7.923 18.532 1.00 13.62 397 ARG A C 1
ATOM 2575 O O . ARG A 1 175 ? 12.458 -9.094 18.887 1.00 15.05 397 ARG A O 1
ATOM 2590 N N . ASN A 1 176 ? 11.920 -6.922 19.151 1.00 14.30 398 ASN A N 1
ATOM 2591 C CA . ASN A 1 176 ? 11.066 -7.161 20.320 1.00 15.13 398 ASN A CA 1
ATOM 2592 C C . ASN A 1 176 ? 9.674 -7.678 19.953 1.00 13.47 398 ASN A C 1
ATOM 2593 O O . ASN A 1 176 ? 8.913 -8.079 20.825 1.00 16.81 398 ASN A O 1
ATOM 2604 N N . GLU A 1 177 ? 9.345 -7.666 18.667 1.00 11.64 399 GLU A N 1
ATOM 2605 C CA . GLU A 1 177 ? 8.072 -8.208 18.192 1.00 10.79 399 GLU A CA 1
ATOM 2606 C C . GLU A 1 177 ? 8.263 -8.572 16.727 1.00 9.92 399 GLU A C 1
ATOM 2607 O O . GLU A 1 177 ? 9.185 -8.065 16.084 1.00 10.76 399 GLU A O 1
ATOM 2619 N N . PRO A 1 178 ? 7.411 -9.449 16.178 1.00 9.40 400 PRO A N 1
ATOM 2620 C CA . PRO A 1 178 ? 6.413 -10.293 16.838 1.00 9.46 400 PRO A CA 1
ATOM 2621 C C . PRO A 1 178 ? 6.964 -11.169 17.941 1.00 9.33 400 PRO A C 1
ATOM 2622 O O . PRO A 1 178 ? 8.182 -11.354 18.063 1.00 10.27 400 PRO A O 1
ATOM 2633 N N . GLN A 1 179 ? 6.036 -11.713 18.720 1.00 9.47 401 GLN A N 1
ATOM 2634 C CA A GLN A 1 179 ? 6.349 -12.670 19.777 0.59 9.48 401 GLN A CA 1
ATOM 2635 C CA B GLN A 1 179 ? 6.353 -12.682 19.762 0.41 9.65 401 GLN A CA 1
ATOM 2636 C C . GLN A 1 179 ? 5.628 -13.965 19.396 1.00 8.74 401 GLN A C 1
ATOM 2637 O O . GLN A 1 179 ? 4.462 -14.167 19.731 1.00 9.11 401 GLN A O 1
ATOM 2648 N N . GLN A 1 180 ? 6.339 -14.827 18.684 1.00 8.22 402 GLN A N 1
ATOM 2649 C CA . GLN A 1 180 ? 5.701 -15.968 18.054 1.00 8.37 402 GLN A CA 1
ATOM 2650 C C . GLN A 1 180 ? 5.141 -16.985 19.034 1.00 7.62 402 GLN A C 1
ATOM 2651 O O . GLN A 1 180 ? 4.297 -17.799 18.650 1.00 8.33 402 GLN A O 1
ATOM 2665 N N . TRP A 1 181 ? 5.609 -16.950 20.286 1.00 8.09 403 TRP A N 1
ATOM 2666 C CA . TRP A 1 181 ? 5.152 -17.906 21.284 1.00 8.56 403 TRP A CA 1
ATOM 2667 C C . TRP A 1 181 ? 4.121 -17.331 22.248 1.00 8.58 403 TRP A C 1
ATOM 2668 O O . TRP A 1 181 ? 3.728 -18.024 23.191 1.00 9.92 403 TRP A O 1
ATOM 2689 N N . VAL A 1 182 ? 3.664 -16.107 22.003 1.00 8.31 404 VAL A N 1
ATOM 2690 C CA . VAL A 1 182 ? 2.610 -15.530 22.823 1.00 8.55 404 VAL A CA 1
ATOM 2691 C C . VAL A 1 182 ? 1.294 -15.632 22.036 1.00 8.89 404 VAL A C 1
ATOM 2692 O O . VAL A 1 182 ? 1.155 -15.057 20.955 1.00 9.19 404 VAL A O 1
ATOM 2705 N N . LEU A 1 183 ? 0.325 -16.348 22.588 1.00 8.99 405 LEU A N 1
ATOM 2706 C CA . LEU A 1 183 ? -0.983 -16.440 21.953 1.00 9.38 405 LEU A CA 1
ATOM 2707 C C . LEU A 1 183 ? -1.710 -15.104 22.068 1.00 9.10 405 LEU A C 1
ATOM 2708 O O . LEU A 1 183 ? -1.659 -14.449 23.121 1.00 9.61 405 LEU A O 1
ATOM 2724 N N . PRO A 1 184 ? -2.455 -14.710 21.025 1.00 8.50 406 PRO A N 1
ATOM 2725 C CA . PRO A 1 184 ? -3.425 -13.628 21.206 1.00 9.07 406 PRO A CA 1
ATOM 2726 C C . PRO A 1 184 ? -4.465 -14.001 22.257 1.00 8.49 406 PRO A C 1
ATOM 2727 O O . PRO A 1 184 ? -4.679 -15.175 22.548 1.00 10.41 406 PRO A O 1
ATOM 2738 N N . SER A 1 185 ? -5.137 -12.991 22.791 1.00 9.41 407 SER A N 1
ATOM 2739 C CA . SER A 1 185 ? -6.353 -13.178 23.569 1.00 10.76 407 SER A CA 1
ATOM 2740 C C . SER A 1 185 ? -7.494 -13.138 22.551 1.00 9.85 407 SER A C 1
ATOM 2741 O O . SER A 1 185 ? -7.950 -12.071 22.137 1.00 10.66 407 SER A O 1
ATOM 2749 N N . TYR A 1 186 ? -7.936 -14.307 22.097 1.00 9.52 408 TYR A N 1
ATOM 2750 C CA . TYR A 1 186 ? -8.870 -14.385 20.969 1.00 9.35 408 TYR A CA 1
ATOM 2751 C C . TYR A 1 186 ? -10.229 -13.728 21.234 1.00 9.21 408 TYR A C 1
ATOM 2752 O O . TYR A 1 186 ? -10.909 -13.304 20.285 1.00 9.35 408 TYR A O 1
ATOM 2770 N N . SER A 1 187 ? -10.617 -13.639 22.506 1.00 9.31 409 SER A N 1
ATOM 2771 C CA . SER A 1 187 ? -11.847 -12.971 22.905 1.00 10.30 409 SER A CA 1
ATOM 2772 C C . SER A 1 187 ? -11.602 -11.658 23.621 1.00 11.93 409 SER A C 1
ATOM 2773 O O . SER A 1 187 ? -12.506 -11.145 24.286 1.00 13.77 409 SER A O 1
ATOM 2781 N N . GLY A 1 188 ? -10.407 -11.098 23.459 1.00 11.60 410 GLY A N 1
ATOM 2782 C CA . GLY A 1 188 ? -10.034 -9.865 24.122 1.00 13.11 410 GLY A CA 1
ATOM 2783 C C . GLY A 1 188 ? -9.387 -10.120 25.470 1.00 12.91 410 GLY A C 1
ATOM 2784 O O . GLY A 1 188 ? -9.403 -11.236 26.017 1.00 13.50 410 GLY A O 1
ATOM 2788 N N . ARG A 1 189 ? -8.809 -9.065 26.023 1.00 14.31 411 ARG A N 1
ATOM 2789 C CA . ARG A 1 189 ? -7.884 -9.195 27.131 1.00 16.80 411 ARG A CA 1
ATOM 2790 C C . ARG A 1 189 ? -8.456 -9.730 28.443 1.00 16.60 411 ARG A C 1
ATOM 2791 O O . ARG A 1 189 ? -7.704 -10.256 29.277 1.00 20.48 411 ARG A O 1
ATOM 2812 N N . ASN A 1 190 ? -9.759 -9.585 28.658 1.00 15.51 412 ASN A N 1
ATOM 2813 C CA . ASN A 1 190 ? -10.363 -10.014 29.926 1.00 16.25 412 ASN A CA 1
ATOM 2814 C C . ASN A 1 190 ? -10.974 -11.402 29.901 1.00 14.98 412 ASN A C 1
ATOM 2815 O O . ASN A 1 190 ? -11.549 -11.840 30.900 1.00 17.23 412 ASN A O 1
ATOM 2826 N N . VAL A 1 191 ? -10.856 -12.086 28.764 1.00 12.88 413 VAL A N 1
ATOM 2827 C CA . VAL A 1 191 ? -11.478 -13.382 28.591 1.00 11.80 413 VAL A CA 1
ATOM 2828 C C . VAL A 1 191 ? -10.399 -14.404 28.286 1.00 12.26 413 VAL A C 1
ATOM 2829 O O . VAL A 1 191 ? -9.531 -14.160 27.456 1.00 13.15 413 VAL A O 1
ATOM 2842 N N . HIS A 1 192 ? -10.420 -15.461 29.036 1.00 12.46 414 HIS A N 1
ATOM 2843 C CA A HIS A 1 192 ? -9.472 -16.601 28.663 0.57 12.21 414 HIS A CA 1
ATOM 2844 C CA B HIS A 1 192 ? -9.433 -16.558 28.776 0.43 12.90 414 HIS A CA 1
ATOM 2845 C C . HIS A 1 192 ? -9.790 -17.409 27.380 1.00 11.44 414 HIS A C 1
ATOM 2846 O O . HIS A 1 192 ? -10.953 -17.507 26.879 1.00 12.79 414 HIS A O 1
ATOM 2859 N N . ASN A 1 193 ? -8.697 -17.789 26.721 1.00 10.95 415 ASN A N 1
ATOM 2860 C CA . ASN A 1 193 ? -8.816 -18.600 25.525 1.00 11.10 415 ASN A CA 1
ATOM 2861 C C . ASN A 1 193 ? -9.395 -19.975 25.837 1.00 12.20 415 ASN A C 1
ATOM 2862 O O . ASN A 1 193 ? -9.240 -20.469 26.947 1.00 14.97 415 ASN A O 1
ATOM 2873 N N . VAL A 1 194 ? -10.055 -20.581 24.853 1.00 11.75 416 VAL A N 1
ATOM 2874 C CA . VAL A 1 194 ? -10.710 -21.865 25.018 1.00 12.03 416 VAL A CA 1
ATOM 2875 C C . VAL A 1 194 ? -10.376 -22.803 23.861 1.00 11.57 416 VAL A C 1
ATOM 2876 O O . VAL A 1 194 ? -9.948 -22.371 22.784 1.00 11.37 416 VAL A O 1
ATOM 2889 N N . HIS A 1 195 ? -10.579 -24.096 24.105 1.00 11.84 417 HIS A N 1
ATOM 2890 C CA . HIS A 1 195 ? -10.491 -25.139 23.080 1.00 12.32 417 HIS A CA 1
ATOM 2891 C C . HIS A 1 195 ? -9.117 -25.203 22.433 1.00 11.46 417 HIS A C 1
ATOM 2892 O O . HIS A 1 195 ? -8.984 -25.551 21.268 1.00 12.32 417 HIS A O 1
ATOM 2907 N N . LEU A 1 196 ? -8.086 -24.874 23.200 1.00 11.31 418 LEU A N 1
ATOM 2908 C CA . LEU A 1 196 ? -6.741 -24.810 22.649 1.00 11.25 418 LEU A CA 1
ATOM 2909 C C . LEU A 1 196 ? -6.137 -26.187 22.405 1.00 10.87 418 LEU A C 1
ATOM 2910 O O . LEU A 1 196 ? -6.306 -27.112 23.200 1.00 13.10 418 LEU A O 1
ATOM 2926 N N . ALA A 1 197 ? -5.366 -26.298 21.331 1.00 10.42 419 ALA A N 1
ATOM 2927 C CA . ALA A 1 197 ? -4.408 -27.380 21.209 1.00 10.74 419 ALA A CA 1
ATOM 2928 C C . ALA A 1 197 ? -3.429 -27.271 22.391 1.00 10.33 419 ALA A C 1
ATOM 2929 O O . ALA A 1 197 ? -3.064 -26.168 22.793 1.00 10.74 419 ALA A O 1
ATOM 2936 N N . PRO A 1 198 ? -2.995 -28.409 22.957 1.00 12.12 420 PRO A N 1
ATOM 2937 C CA . PRO A 1 198 ? -2.199 -28.342 24.190 1.00 12.62 420 PRO A CA 1
ATOM 2938 C C . PRO A 1 198 ? -0.789 -27.804 23.975 1.00 12.34 420 PRO A C 1
ATOM 2939 O O . PRO A 1 198 ? -0.229 -27.855 22.874 1.00 11.56 420 PRO A O 1
ATOM 2950 N N . ALA A 1 199 ? -0.217 -27.295 25.055 1.00 11.44 421 ALA A N 1
ATOM 2951 C CA . ALA A 1 199 ? 1.192 -26.959 25.074 1.00 11.59 421 ALA A CA 1
ATOM 2952 C C . ALA A 1 199 ? 2.027 -28.213 24.876 1.00 11.64 421 ALA A C 1
ATOM 2953 O O . ALA A 1 199 ? 1.619 -29.306 25.295 1.00 12.70 421 ALA A O 1
ATOM 2960 N N . VAL A 1 200 ? 3.212 -28.047 24.297 1.00 10.98 422 VAL A N 1
ATOM 2961 C CA . VAL A 1 200 ? 4.103 -29.159 24.033 1.00 11.37 422 VAL A CA 1
ATOM 2962 C C . VAL A 1 200 ? 5.491 -28.916 24.614 1.00 11.42 422 VAL A C 1
ATOM 2963 O O . VAL A 1 200 ? 5.977 -27.794 24.674 1.00 12.24 422 VAL A O 1
ATOM 2976 N N . ALA A 1 201 ? 6.136 -29.995 25.042 1.00 13.48 423 ALA A N 1
ATOM 2977 C CA . ALA A 1 201 ? 7.499 -29.948 25.538 1.00 14.64 423 ALA A CA 1
ATOM 2978 C C . ALA A 1 201 ? 8.116 -31.342 25.441 1.00 16.04 423 ALA A C 1
ATOM 2979 O O . ALA A 1 201 ? 7.409 -32.345 25.523 1.00 18.49 423 ALA A O 1
ATOM 2986 N N . PRO A 1 202 ? 9.444 -31.421 25.257 1.00 17.09 424 PRO A N 1
ATOM 2987 C CA . PRO A 1 202 ? 10.091 -32.726 25.422 1.00 19.06 424 PRO A CA 1
ATOM 2988 C C . PRO A 1 202 ? 10.005 -33.137 26.894 1.00 20.26 424 PRO A C 1
ATOM 2989 O O . PRO A 1 202 ? 10.027 -32.279 27.759 1.00 23.41 424 PRO A O 1
ATOM 3000 N N . THR A 1 203 ? 9.898 -34.421 27.175 1.00 22.44 425 THR A N 1
ATOM 3001 C CA . THR A 1 203 ? 9.974 -34.879 28.562 1.00 22.51 425 THR A CA 1
ATOM 3002 C C . THR A 1 203 ? 11.285 -35.555 28.874 1.00 23.84 425 THR A C 1
ATOM 3003 O O . THR A 1 203 ? 11.680 -35.691 30.028 1.00 25.09 425 THR A O 1
ATOM 3014 N N . PHE A 1 204 ? 11.957 -35.986 27.835 1.00 21.35 426 PHE A N 1
ATOM 3015 C CA . PHE A 1 204 ? 13.117 -36.810 27.964 1.00 20.74 426 PHE A CA 1
ATOM 3016 C C . PHE A 1 204 ? 14.338 -35.917 28.227 1.00 18.41 426 PHE A C 1
ATOM 3017 O O . PHE A 1 204 ? 14.518 -34.881 27.585 1.00 17.30 426 PHE A O 1
ATOM 3034 N N . PRO A 1 205 ? 15.173 -36.306 29.202 1.00 20.43 427 PRO A N 1
ATOM 3035 C CA . PRO A 1 205 ? 16.368 -35.495 29.478 1.00 20.38 427 PRO A CA 1
ATOM 3036 C C . PRO A 1 205 ? 17.262 -35.366 28.258 1.00 19.24 427 PRO A C 1
ATOM 3037 O O . PRO A 1 205 ? 17.548 -36.369 27.600 1.00 23.42 427 PRO A O 1
ATOM 3048 N N . GLY A 1 206 ? 17.696 -34.157 27.941 1.00 17.33 428 GLY A N 1
ATOM 3049 C CA . GLY A 1 206 ? 18.578 -33.972 26.806 1.00 16.95 428 GLY A CA 1
ATOM 3050 C C . GLY A 1 206 ? 17.870 -33.819 25.481 1.00 14.26 428 GLY A C 1
ATOM 3051 O O . GLY A 1 206 ? 18.540 -33.703 24.463 1.00 15.05 428 GLY A O 1
ATOM 3055 N N . GLU A 1 207 ? 16.541 -33.825 25.489 1.00 13.08 429 GLU A N 1
ATOM 3056 C CA . GLU A 1 207 ? 15.792 -33.583 24.253 1.00 11.49 429 GLU A CA 1
ATOM 3057 C C . GLU A 1 207 ? 15.283 -32.154 24.178 1.00 11.92 429 GLU A C 1
ATOM 3058 O O . GLU A 1 207 ? 15.019 -31.497 25.195 1.00 12.98 429 GLU A O 1
ATOM 3070 N N . GLN A 1 208 ? 15.086 -31.728 22.942 1.00 10.77 430 GLN A N 1
ATOM 3071 C CA . GLN A 1 208 ? 14.489 -30.437 22.602 1.00 10.86 430 GLN A CA 1
ATOM 3072 C C . GLN A 1 208 ? 13.477 -30.658 21.498 1.00 9.53 430 GLN A C 1
ATOM 3073 O O . GLN A 1 208 ? 13.548 -31.651 20.752 1.00 10.21 430 GLN A O 1
ATOM 3087 N N . LEU A 1 209 ? 12.545 -29.726 21.359 1.00 9.43 431 LEU A N 1
ATOM 3088 C CA . LEU A 1 209 ? 11.702 -29.701 20.181 1.00 9.31 431 LEU A CA 1
ATOM 3089 C C . LEU A 1 209 ? 12.564 -29.477 18.941 1.00 8.82 431 LEU A C 1
ATOM 3090 O O . LEU A 1 209 ? 13.558 -28.741 18.965 1.00 9.96 431 LEU A O 1
ATOM 3106 N N . LEU A 1 210 ? 12.124 -30.077 17.837 1.00 8.85 432 LEU A N 1
ATOM 3107 C CA . LEU A 1 210 ? 12.636 -29.794 16.500 1.00 8.92 432 LEU A CA 1
ATOM 3108 C C . LEU A 1 210 ? 11.574 -28.991 15.757 1.00 8.71 432 LEU A C 1
ATOM 3109 O O . LEU A 1 210 ? 10.445 -29.438 15.615 1.00 11.15 432 LEU A O 1
ATOM 3125 N N . PHE A 1 211 ? 11.968 -27.805 15.330 1.00 8.56 433 PHE A N 1
ATOM 3126 C CA . PHE A 1 211 ? 11.080 -26.865 14.683 1.00 8.18 433 PHE A CA 1
ATOM 3127 C C . PHE A 1 211 ? 11.352 -26.798 13.190 1.00 8.82 433 PHE A C 1
ATOM 3128 O O . PHE A 1 211 ? 12.496 -26.923 12.737 1.00 9.37 433 PHE A O 1
ATOM 3145 N N . PHE A 1 212 ? 10.285 -26.566 12.445 1.00 8.00 434 PHE A N 1
ATOM 3146 C CA . PHE A 1 212 ? 10.322 -26.344 11.008 1.00 6.72 434 PHE A CA 1
ATOM 3147 C C . PHE A 1 212 ? 10.220 -24.822 10.848 1.00 7.04 434 PHE A C 1
ATOM 3148 O O . PHE A 1 212 ? 9.196 -24.223 11.154 1.00 7.63 434 PHE A O 1
ATOM 3165 N N . ARG A 1 213 ? 11.326 -24.217 10.417 1.00 7.21 435 ARG A N 1
ATOM 3166 C CA . ARG A 1 213 ? 11.518 -22.776 10.531 1.00 7.24 435 ARG A CA 1
ATOM 3167 C C . ARG A 1 213 ? 11.478 -22.059 9.178 1.00 7.31 435 ARG A C 1
ATOM 3168 O O . ARG A 1 213 ? 12.050 -22.531 8.176 1.00 7.93 435 ARG A O 1
ATOM 3189 N N . SER A 1 214 ? 10.851 -20.884 9.198 1.00 7.24 436 SER A N 1
ATOM 3190 C CA . SER A 1 214 ? 10.834 -19.946 8.095 1.00 7.45 436 SER A CA 1
ATOM 3191 C C . SER A 1 214 ? 11.222 -18.556 8.597 1.00 8.03 436 SER A C 1
ATOM 3192 O O . SER A 1 214 ? 11.268 -18.308 9.806 1.00 9.18 436 SER A O 1
ATOM 3200 N N . THR A 1 215 ? 11.438 -17.641 7.659 1.00 8.59 437 THR A N 1
ATOM 3201 C CA . THR A 1 215 ? 11.637 -16.241 7.937 1.00 9.39 437 THR A CA 1
ATOM 3202 C C . THR A 1 215 ? 10.479 -15.455 7.317 1.00 8.76 437 THR A C 1
ATOM 3203 O O . THR A 1 215 ? 10.312 -15.441 6.099 1.00 10.07 437 THR A O 1
ATOM 3214 N N . MET A 1 216 ? 9.652 -14.827 8.136 1.00 8.65 438 MET A N 1
ATOM 3215 C CA . MET A 1 216 ? 8.568 -14.003 7.618 1.00 8.71 438 MET A CA 1
ATOM 3216 C C . MET A 1 216 ? 9.138 -12.761 6.948 1.00 8.32 438 MET A C 1
ATOM 3217 O O . MET A 1 216 ? 10.083 -12.156 7.445 1.00 9.90 438 MET A O 1
ATOM 3231 N N . PRO A 1 217 ? 8.520 -12.317 5.845 1.00 8.01 439 PRO A N 1
ATOM 3232 C CA . PRO A 1 217 ? 8.871 -10.996 5.319 1.00 8.13 439 PRO A CA 1
ATOM 3233 C C . PRO A 1 217 ? 8.638 -9.925 6.378 1.00 7.84 439 PRO A C 1
ATOM 3234 O O . PRO A 1 217 ? 7.680 -9.982 7.144 1.00 8.46 439 PRO A O 1
ATOM 3245 N N . GLY A 1 218 ? 9.512 -8.926 6.362 1.00 8.71 440 GLY A N 1
ATOM 3246 C CA . GLY A 1 218 ? 9.365 -7.736 7.174 1.00 8.98 440 GLY A CA 1
ATOM 3247 C C . GLY A 1 218 ? 8.940 -6.562 6.321 1.00 9.33 440 GLY A C 1
ATOM 3248 O O . GLY A 1 218 ? 9.462 -6.353 5.222 1.00 9.56 440 GLY A O 1
ATOM 3252 N N . CYS A 1 219 ? 8.050 -5.745 6.868 1.00 9.89 441 CYS A N 1
ATOM 3253 C CA . CYS A 1 219 ? 7.434 -4.657 6.120 1.00 10.82 441 CYS A CA 1
ATOM 3254 C C . CYS A 1 219 ? 7.695 -3.261 6.679 1.00 11.04 441 CYS A C 1
ATOM 3255 O O . CYS A 1 219 ? 7.309 -2.271 6.063 1.00 14.28 441 CYS A O 1
ATOM 3263 N N . SER A 1 220 ? 8.336 -3.195 7.846 1.00 10.66 442 SER A N 1
ATOM 3264 C CA . SER A 1 220 ? 8.698 -1.933 8.490 1.00 12.66 442 SER A CA 1
ATOM 3265 C C . SER A 1 220 ? 9.376 -2.227 9.809 1.00 11.22 442 SER A C 1
ATOM 3266 O O . SER A 1 220 ? 9.030 -3.188 10.507 1.00 11.30 442 SER A O 1
ATOM 3274 N N . GLY A 1 221 ? 10.310 -1.368 10.185 1.00 12.13 443 GLY A N 1
ATOM 3275 C CA . GLY A 1 221 ? 11.003 -1.508 11.442 1.00 12.83 443 GLY A CA 1
ATOM 3276 C C . GLY A 1 221 ? 11.981 -2.665 11.460 1.00 11.26 443 GLY A C 1
ATOM 3277 O O . GLY A 1 221 ? 12.518 -3.069 10.426 1.00 11.92 443 GLY A O 1
ATOM 3281 N N . TYR A 1 222 ? 12.197 -3.211 12.659 1.00 11.33 444 TYR A N 1
ATOM 3282 C CA . TYR A 1 222 ? 13.195 -4.227 12.908 1.00 11.59 444 TYR A CA 1
ATOM 3283 C C . TYR A 1 222 ? 12.519 -5.440 13.552 1.00 11.09 444 TYR A C 1
ATOM 3284 O O . TYR A 1 222 ? 12.740 -5.753 14.722 1.00 11.68 444 TYR A O 1
ATOM 3302 N N . PRO A 1 223 ? 11.645 -6.130 12.798 1.00 10.18 445 PRO A N 1
ATOM 3303 C CA . PRO A 1 223 ? 10.910 -7.246 13.395 1.00 9.66 445 PRO A CA 1
ATOM 3304 C C . PRO A 1 223 ? 11.759 -8.490 13.622 1.00 9.75 445 PRO A C 1
ATOM 3305 O O . PRO A 1 223 ? 12.753 -8.736 12.917 1.00 10.35 445 PRO A O 1
ATOM 3316 N N . ASN A 1 224 ? 11.336 -9.295 14.597 1.00 9.48 446 ASN A N 1
ATOM 3317 C CA . ASN A 1 224 ? 11.784 -10.665 14.724 1.00 10.03 446 ASN A CA 1
ATOM 3318 C C . ASN A 1 224 ? 11.013 -11.508 13.720 1.00 9.66 446 ASN A C 1
ATOM 3319 O O . ASN A 1 224 ? 9.821 -11.736 13.876 1.00 10.25 446 ASN A O 1
ATOM 3330 N N . MET A 1 225 ? 11.697 -11.917 12.661 1.00 9.37 447 MET A N 1
ATOM 3331 C CA . MET A 1 225 ? 11.052 -12.618 11.553 1.00 9.08 447 MET A CA 1
ATOM 3332 C C . MET A 1 225 ? 11.098 -14.139 11.652 1.00 8.63 447 MET A C 1
ATOM 3333 O O . MET A 1 225 ? 10.577 -14.820 10.780 1.00 9.43 447 MET A O 1
ATOM 3347 N N . ASP A 1 226 ? 11.675 -14.695 12.702 1.00 9.16 448 ASP A N 1
ATOM 3348 C CA . ASP A 1 226 ? 11.707 -16.151 12.839 1.00 9.17 448 ASP A CA 1
ATOM 3349 C C . ASP A 1 226 ? 10.306 -16.695 13.083 1.00 8.97 448 ASP A C 1
ATOM 3350 O O . ASP A 1 226 ? 9.543 -16.151 13.890 1.00 10.59 448 ASP A O 1
ATOM 3359 N N . LEU A 1 227 ? 9.984 -17.809 12.428 1.00 8.46 449 LEU A N 1
ATOM 3360 C CA . LEU A 1 227 ? 8.693 -18.455 12.632 1.00 8.24 449 LEU A CA 1
ATOM 3361 C C . LEU A 1 227 ? 8.852 -19.949 12.571 1.00 8.04 449 LEU A C 1
ATOM 3362 O O . LEU A 1 227 ? 9.190 -20.509 11.531 1.00 9.08 449 LEU A O 1
ATOM 3378 N N . ASP A 1 228 ? 8.587 -20.572 13.711 1.00 7.65 450 ASP A N 1
ATOM 3379 C CA . ASP A 1 228 ? 8.764 -21.993 13.909 1.00 7.94 450 ASP A CA 1
ATOM 3380 C C . ASP A 1 228 ? 7.442 -22.717 13.996 1.00 8.06 450 ASP A C 1
ATOM 3381 O O . ASP A 1 228 ? 6.617 -22.381 14.845 1.00 10.05 450 ASP A O 1
ATOM 3390 N N . CYS A 1 229 ? 7.238 -23.741 13.173 1.00 7.44 451 CYS A N 1
ATOM 3391 C CA . CYS A 1 229 ? 6.036 -24.554 13.281 1.00 7.30 451 CYS A CA 1
ATOM 3392 C C . CYS A 1 229 ? 6.404 -25.955 13.725 1.00 7.47 451 CYS A C 1
ATOM 3393 O O . CYS A 1 229 ? 7.558 -26.400 13.619 1.00 7.80 451 CYS A O 1
ATOM 3401 N N . LEU A 1 230 ? 5.417 -26.663 14.274 1.00 7.41 452 LEU A N 1
ATOM 3402 C CA . LEU A 1 230 ? 5.647 -28.006 14.810 1.00 7.76 452 LEU A CA 1
ATOM 3403 C C . LEU A 1 230 ? 5.560 -29.081 13.739 1.00 7.72 452 LEU A C 1
ATOM 3404 O O . LEU A 1 230 ? 6.154 -30.151 13.906 1.00 8.03 452 LEU A O 1
ATOM 3420 N N . LEU A 1 231 ? 4.810 -28.803 12.668 1.00 7.63 453 LEU A N 1
ATOM 3421 C CA . LEU A 1 231 ? 4.584 -29.721 11.559 1.00 7.76 453 LEU A CA 1
ATOM 3422 C C . LEU A 1 231 ? 4.488 -28.890 10.284 1.00 7.43 453 LEU A C 1
ATOM 3423 O O . LEU A 1 231 ? 3.792 -27.889 10.264 1.00 8.32 453 LEU A O 1
ATOM 3439 N N . PRO A 1 232 ? 5.122 -29.327 9.184 1.00 7.39 454 PRO A N 1
ATOM 3440 C CA . PRO A 1 232 ? 4.844 -28.678 7.895 1.00 7.35 454 PRO A CA 1
ATOM 3441 C C . PRO A 1 232 ? 3.359 -28.782 7.553 1.00 6.92 454 PRO A C 1
ATOM 3442 O O . PRO A 1 232 ? 2.688 -29.756 7.912 1.00 7.39 454 PRO A O 1
ATOM 3453 N N . GLN A 1 233 ? 2.848 -27.822 6.791 1.00 6.89 455 GLN A N 1
ATOM 3454 C CA . GLN A 1 233 ? 1.458 -27.890 6.362 1.00 6.98 455 GLN A CA 1
ATOM 3455 C C . GLN A 1 233 ? 1.178 -29.159 5.556 1.00 6.70 455 GLN A C 1
ATOM 3456 O O . GLN A 1 233 ? 0.099 -29.749 5.650 1.00 7.82 455 GLN A O 1
ATOM 3470 N N . GLU A 1 234 ? 2.155 -29.610 4.766 1.00 7.05 456 GLU A N 1
ATOM 3471 C CA . GLU A 1 234 ? 1.984 -30.816 3.973 1.00 7.42 456 GLU A CA 1
ATOM 3472 C C . GLU A 1 234 ? 1.846 -32.053 4.868 1.00 7.60 456 GLU A C 1
ATOM 3473 O O . GLU A 1 234 ? 1.184 -33.022 4.483 1.00 8.43 456 GLU A O 1
ATOM 3485 N N . TRP A 1 235 ? 2.461 -32.042 6.049 1.00 7.60 457 TRP A N 1
ATOM 3486 C CA . TRP A 1 235 ? 2.288 -33.156 6.987 1.00 7.59 457 TRP A CA 1
ATOM 3487 C C . TRP A 1 235 ? 0.867 -33.152 7.569 1.00 7.69 457 TRP A C 1
ATOM 3488 O O . TRP A 1 235 ? 0.247 -34.204 7.704 1.00 8.48 457 TRP A O 1
ATOM 3509 N N . VAL A 1 236 ? 0.346 -31.969 7.901 1.00 7.92 458 VAL A N 1
ATOM 3510 C CA . VAL A 1 236 ? -1.041 -31.843 8.333 1.00 7.65 458 VAL A CA 1
ATOM 3511 C C . VAL A 1 236 ? -1.967 -32.441 7.259 1.00 7.25 458 VAL A C 1
ATOM 3512 O O . VAL A 1 236 ? -2.843 -33.246 7.551 1.00 8.49 458 VAL A O 1
ATOM 3525 N N . GLN A 1 237 ? -1.781 -32.050 6.000 1.00 7.93 459 GLN A N 1
ATOM 3526 C CA . GLN A 1 237 ? -2.646 -32.561 4.944 1.00 7.85 459 GLN A CA 1
ATOM 3527 C C . GLN A 1 237 ? -2.502 -34.070 4.782 1.00 8.46 459 GLN A C 1
ATOM 3528 O O . GLN A 1 237 ? -3.466 -34.764 4.488 1.00 9.28 459 GLN A O 1
ATOM 3542 N N . HIS A 1 238 ? -1.276 -34.567 4.926 1.00 8.10 460 HIS A N 1
ATOM 3543 C CA . HIS A 1 238 ? -0.995 -35.990 4.760 1.00 8.61 460 HIS A CA 1
ATOM 3544 C C . HIS A 1 238 ? -1.673 -36.816 5.844 1.00 8.78 460 HIS A C 1
ATOM 3545 O O . HIS A 1 238 ? -2.362 -37.803 5.556 1.00 9.96 460 HIS A O 1
ATOM 3560 N N . PHE A 1 239 ? -1.487 -36.423 7.103 1.00 8.82 461 PHE A N 1
ATOM 3561 C CA . PHE A 1 239 ? -2.084 -37.169 8.207 1.00 9.32 461 PHE A CA 1
ATOM 3562 C C . PHE A 1 239 ? -3.614 -37.112 8.142 1.00 9.02 461 PHE A C 1
ATOM 3563 O O . PHE A 1 239 ? -4.313 -38.091 8.407 1.00 10.20 461 PHE A O 1
ATOM 3580 N N . TYR A 1 240 ? -4.152 -35.942 7.795 1.00 9.33 462 TYR A N 1
ATOM 3581 C CA . TYR A 1 240 ? -5.598 -35.801 7.641 1.00 9.50 462 TYR A CA 1
ATOM 3582 C C . TYR A 1 240 ? -6.160 -36.812 6.644 1.00 10.07 462 TYR A C 1
ATOM 3583 O O . TYR A 1 240 ? -7.203 -37.427 6.881 1.00 12.00 462 TYR A O 1
ATOM 3601 N N . GLN A 1 241 ? -5.470 -36.984 5.520 1.00 9.72 463 GLN A N 1
ATOM 3602 C CA . GLN A 1 241 ? -5.927 -37.932 4.512 1.00 10.72 463 GLN A CA 1
ATOM 3603 C C . GLN A 1 241 ? -5.683 -39.385 4.893 1.00 11.52 463 GLN A C 1
ATOM 3604 O O . GLN A 1 241 ? -6.565 -40.233 4.730 1.00 13.58 463 GLN A O 1
ATOM 3618 N N . GLU A 1 242 ? -4.485 -39.692 5.359 1.00 11.31 464 GLU A N 1
ATOM 3619 C CA . GLU A 1 242 ? -4.121 -41.067 5.657 1.00 11.88 464 GLU A CA 1
ATOM 3620 C C . GLU A 1 242 ? -4.872 -41.614 6.859 1.00 12.13 464 GLU A C 1
ATOM 3621 O O . GLU A 1 242 ? -5.337 -42.748 6.843 1.00 14.05 464 GLU A O 1
ATOM 3633 N N . ALA A 1 243 ? -4.943 -40.818 7.913 1.00 12.33 465 ALA A N 1
ATOM 3634 C CA . ALA A 1 243 ? -5.619 -41.218 9.142 1.00 13.48 465 ALA A CA 1
ATOM 3635 C C . ALA A 1 243 ? -5.146 -42.589 9.640 1.00 14.57 465 ALA A C 1
ATOM 3636 O O . ALA A 1 243 ? -5.927 -43.419 10.096 1.00 15.05 465 ALA A O 1
ATOM 3643 N N . ALA A 1 244 ? -3.842 -42.822 9.574 1.00 13.02 466 ALA A N 1
ATOM 3644 C CA . ALA A 1 244 ? -3.295 -44.077 10.042 1.00 13.74 466 ALA A CA 1
ATOM 3645 C C . ALA A 1 244 ? -3.229 -44.088 11.578 1.00 14.24 466 ALA A C 1
ATOM 3646 O O . ALA A 1 244 ? -2.758 -43.139 12.179 1.00 14.99 466 ALA A O 1
ATOM 3653 N N . PRO A 1 245 ? -3.713 -45.164 12.219 1.00 16.47 467 PRO A N 1
ATOM 3654 C CA . PRO A 1 245 ? -3.733 -45.218 13.674 1.00 18.78 467 PRO A CA 1
ATOM 3655 C C . PRO A 1 245 ? -2.336 -45.162 14.268 1.00 17.05 467 PRO A C 1
ATOM 3656 O O . PRO A 1 245 ? -1.402 -45.766 13.736 1.00 20.17 467 PRO A O 1
ATOM 3667 N N . ALA A 1 246 ? -2.176 -44.423 15.353 1.00 16.89 468 ALA A N 1
ATOM 3668 C CA . ALA A 1 246 ? -0.911 -44.422 16.076 1.00 17.55 468 ALA A CA 1
ATOM 3669 C C . ALA A 1 246 ? -0.815 -45.711 16.889 1.00 19.22 468 ALA A C 1
ATOM 3670 O O . ALA A 1 246 ? -1.663 -45.994 17.746 1.00 22.13 468 ALA A O 1
ATOM 3677 N N . GLN A 1 247 ? 0.202 -46.516 16.615 1.00 18.19 469 GLN A N 1
ATOM 3678 C CA . GLN A 1 247 ? 0.333 -47.798 17.307 1.00 19.11 469 GLN A CA 1
ATOM 3679 C C . GLN A 1 247 ? 1.016 -47.674 18.659 1.00 19.41 469 GLN A C 1
ATOM 3680 O O . GLN A 1 247 ? 0.942 -48.588 19.472 1.00 20.19 469 GLN A O 1
ATOM 3694 N N . SER A 1 248 ? 1.684 -46.547 18.886 1.00 18.22 470 SER A N 1
ATOM 3695 C CA . SER A 1 248 ? 2.273 -46.226 20.160 1.00 17.87 470 SER A CA 1
ATOM 3696 C C . SER A 1 248 ? 2.300 -44.705 20.245 1.00 16.66 470 SER A C 1
ATOM 3697 O O . SER A 1 248 ? 1.854 -44.011 19.326 1.00 17.35 470 SER A O 1
ATOM 3705 N N . ASP A 1 249 ? 2.868 -44.185 21.323 1.00 17.88 471 ASP A N 1
ATOM 3706 C CA . ASP A 1 249 ? 2.920 -42.740 21.549 1.00 18.10 471 ASP A CA 1
ATOM 3707 C C . ASP A 1 249 ? 3.897 -41.986 20.637 1.00 13.94 471 ASP A C 1
ATOM 3708 O O . ASP A 1 249 ? 3.790 -40.769 20.490 1.00 14.13 471 ASP A O 1
ATOM 3717 N N . VAL A 1 250 ? 4.860 -42.702 20.069 1.00 12.50 472 VAL A N 1
ATOM 3718 C CA . VAL A 1 250 ? 5.953 -42.086 19.351 1.00 12.82 472 VAL A CA 1
ATOM 3719 C C . VAL A 1 250 ? 6.336 -42.888 18.121 1.00 12.72 472 VAL A C 1
ATOM 3720 O O . VAL A 1 250 ? 6.594 -44.091 18.193 1.00 13.84 472 VAL A O 1
ATOM 3733 N N . ALA A 1 251 ? 6.373 -42.189 16.995 1.00 12.26 473 ALA A N 1
ATOM 3734 C CA . ALA A 1 251 ? 6.922 -42.716 15.757 1.00 12.26 473 ALA A CA 1
ATOM 3735 C C . ALA A 1 251 ? 8.379 -42.297 15.624 1.00 13.26 473 ALA A C 1
ATOM 3736 O O . ALA A 1 251 ? 8.703 -41.113 15.640 1.00 15.49 473 ALA A O 1
ATOM 3743 N N . LEU A 1 252 ? 9.250 -43.274 15.451 1.00 12.24 474 LEU A N 1
ATOM 3744 C CA . LEU A 1 252 ? 10.662 -42.997 15.248 1.00 11.69 474 LEU A CA 1
ATOM 3745 C C . LEU A 1 252 ? 10.915 -42.688 13.777 1.00 12.00 474 LEU A C 1
ATOM 3746 O O . LEU A 1 252 ? 10.638 -43.535 12.912 1.00 12.68 474 LEU A O 1
ATOM 3762 N N . LEU A 1 253 ? 11.420 -41.489 13.506 1.00 11.09 475 LEU A N 1
ATOM 3763 C CA . LEU A 1 253 ? 11.813 -41.092 12.159 1.00 10.91 475 LEU A CA 1
ATOM 3764 C C . LEU A 1 253 ? 13.314 -41.022 12.040 1.00 11.00 475 LEU A C 1
ATOM 3765 O O . LEU A 1 253 ? 14.009 -40.573 12.955 1.00 11.83 475 LEU A O 1
ATOM 3781 N N . ARG A 1 254 ? 13.806 -41.444 10.892 1.00 12.18 476 ARG A N 1
ATOM 3782 C CA . ARG A 1 254 ? 15.205 -41.238 10.515 1.00 11.76 476 ARG A CA 1
ATOM 3783 C C . ARG A 1 254 ? 15.250 -40.216 9.395 1.00 12.73 476 ARG A C 1
ATOM 3784 O O . ARG A 1 254 ? 14.470 -40.299 8.431 1.00 15.11 476 ARG A O 1
ATOM 3805 N N . PHE A 1 255 ? 16.151 -39.248 9.528 1.00 11.27 477 PHE A N 1
ATOM 3806 C CA . PHE A 1 255 ? 16.392 -38.271 8.470 1.00 11.16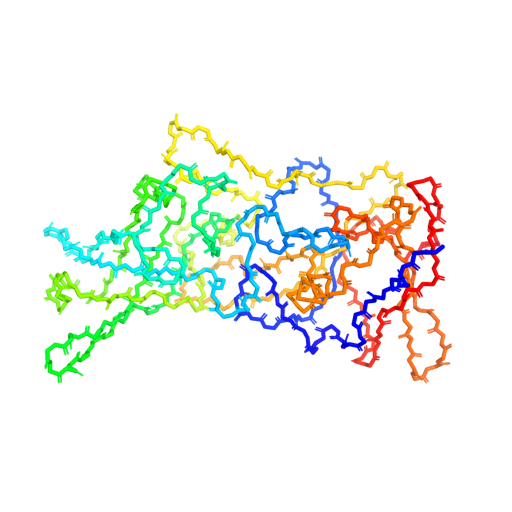 477 PHE A CA 1
ATOM 3807 C C . PHE A 1 255 ? 17.581 -38.751 7.654 1.00 12.19 477 PHE A C 1
ATOM 3808 O O . PHE A 1 255 ? 18.700 -38.853 8.176 1.00 13.32 477 PHE A O 1
ATOM 3825 N N . VAL A 1 256 ? 17.309 -39.083 6.388 1.00 12.18 478 VAL A N 1
ATOM 3826 C CA . VAL A 1 256 ? 18.224 -39.812 5.517 1.00 14.33 478 VAL A CA 1
ATOM 3827 C C . VAL A 1 256 ? 18.786 -38.939 4.440 1.00 13.22 478 VAL A C 1
ATOM 3828 O O . VAL A 1 256 ? 18.086 -38.097 3.879 1.00 14.35 478 VAL A O 1
ATOM 3841 N N . ASN A 1 257 ? 20.054 -39.172 4.111 1.00 14.32 479 ASN A N 1
ATOM 3842 C CA . ASN A 1 257 ? 20.727 -38.479 3.030 1.00 16.36 479 ASN A CA 1
ATOM 3843 C C . ASN A 1 257 ? 20.879 -39.410 1.839 1.00 17.28 479 ASN A C 1
ATOM 3844 O O . ASN A 1 257 ? 21.708 -40.310 1.862 1.00 17.16 479 ASN A O 1
ATOM 3855 N N . PRO A 1 258 ? 20.088 -39.201 0.781 1.00 19.29 480 PRO A N 1
ATOM 3856 C CA . PRO A 1 258 ? 20.228 -40.090 -0.372 1.00 21.42 480 PRO A CA 1
ATOM 3857 C C . PRO A 1 258 ? 21.571 -39.971 -1.088 1.00 19.69 480 PRO A C 1
ATOM 3858 O O . PRO A 1 258 ? 21.913 -40.890 -1.826 1.00 23.28 480 PRO A O 1
ATOM 3869 N N . ASP A 1 259 ? 22.312 -38.876 -0.897 1.00 19.49 481 ASP A N 1
ATOM 3870 C CA . ASP A 1 259 ? 23.618 -38.708 -1.564 1.00 19.16 481 ASP A CA 1
ATOM 3871 C C . ASP A 1 259 ? 24.731 -39.560 -0.947 1.00 17.75 481 ASP A C 1
ATOM 3872 O O . ASP A 1 259 ? 25.803 -39.708 -1.541 1.00 18.50 481 ASP A O 1
ATOM 3881 N N . THR A 1 260 ? 24.486 -40.110 0.239 1.00 16.63 482 THR A N 1
ATOM 3882 C CA . THR A 1 260 ? 25.444 -41.018 0.864 1.00 15.53 482 THR A CA 1
ATOM 3883 C C . THR A 1 260 ? 24.785 -42.343 1.251 1.00 16.08 482 THR A C 1
ATOM 3884 O O . THR A 1 260 ? 25.485 -43.319 1.518 1.00 17.15 482 THR A O 1
ATOM 3895 N N . GLY A 1 261 ? 23.459 -42.380 1.332 1.00 16.11 483 GLY A N 1
ATOM 3896 C CA . GLY A 1 261 ? 22.775 -43.571 1.788 1.00 17.00 483 GLY A CA 1
ATOM 3897 C C . GLY A 1 261 ? 22.822 -43.745 3.298 1.00 17.33 483 GLY A C 1
ATOM 3898 O O . GLY A 1 261 ? 22.460 -44.804 3.813 1.00 22.35 483 GLY A O 1
ATOM 3902 N N . ARG A 1 262 ? 23.273 -42.715 4.015 1.00 14.80 484 ARG A N 1
ATOM 3903 C CA . ARG A 1 262 ? 23.401 -42.785 5.475 1.00 13.98 484 ARG A CA 1
ATOM 3904 C C . ARG A 1 262 ? 22.378 -41.901 6.186 1.00 13.57 484 ARG A C 1
ATOM 3905 O O . ARG A 1 262 ? 21.900 -40.900 5.642 1.00 15.12 484 ARG A O 1
ATOM 3926 N N . VAL A 1 263 ? 22.014 -42.308 7.393 1.00 15.61 485 VAL A N 1
ATOM 3927 C CA . VAL A 1 263 ? 21.172 -41.539 8.287 1.00 15.79 485 VAL A CA 1
ATOM 3928 C C . VAL A 1 263 ? 21.945 -40.374 8.897 1.00 14.23 485 VAL A C 1
ATOM 3929 O O . VAL A 1 263 ? 23.047 -40.549 9.410 1.00 16.51 485 VAL A O 1
ATOM 3942 N N . LEU A 1 264 ? 21.362 -39.186 8.862 1.00 14.00 486 LEU A N 1
ATOM 3943 C CA . LEU A 1 264 ? 21.952 -38.018 9.489 1.00 14.29 486 LEU A CA 1
ATOM 3944 C C . LEU A 1 264 ? 21.602 -37.957 10.972 1.00 13.37 486 LEU A C 1
ATOM 3945 O O . LEU A 1 264 ? 22.480 -37.775 11.807 1.00 15.94 486 LEU A O 1
ATOM 3961 N N . PHE A 1 265 ? 20.321 -38.096 11.305 1.00 12.88 487 PHE A N 1
ATOM 3962 C CA . PHE A 1 265 ? 19.895 -38.105 12.697 1.00 12.57 487 PHE A CA 1
ATOM 3963 C C . PHE A 1 265 ? 18.575 -38.834 12.776 1.00 12.29 487 PHE A C 1
ATOM 3964 O O . PHE A 1 265 ? 17.917 -39.067 11.767 1.00 12.35 487 PHE A O 1
ATOM 3981 N N . GLU A 1 266 ? 18.210 -39.211 13.991 1.00 12.30 488 GLU A N 1
ATOM 3982 C CA . GLU A 1 266 ? 16.881 -39.725 14.260 1.00 12.97 488 GLU A CA 1
ATOM 3983 C C . GLU A 1 266 ? 16.126 -38.805 15.216 1.00 11.41 488 GLU A C 1
ATOM 3984 O O . GLU A 1 266 ? 16.709 -38.020 15.939 1.00 12.14 488 GLU A O 1
ATOM 3996 N N . CYS A 1 267 ? 14.803 -38.893 15.174 1.00 10.44 489 CYS A N 1
ATOM 3997 C CA . CYS A 1 267 ? 13.949 -38.017 15.943 1.00 10.15 489 CYS A CA 1
ATOM 3998 C C . CYS A 1 267 ? 12.649 -38.717 16.278 1.00 9.95 489 CYS A C 1
ATOM 3999 O O . CYS A 1 267 ? 12.311 -39.749 15.688 1.00 11.10 489 CYS A O 1
ATOM 4007 N N . LYS A 1 268 ? 11.939 -38.171 17.266 1.00 9.92 490 LYS A N 1
ATOM 4008 C CA . LYS A 1 268 ? 10.663 -38.697 17.708 1.00 10.28 490 LYS A CA 1
ATOM 4009 C C . LYS A 1 268 ? 9.543 -37.825 17.161 1.00 10.28 490 LYS A C 1
ATOM 4010 O O . LYS A 1 268 ? 9.500 -36.638 17.426 1.00 11.49 490 LYS A O 1
ATOM 4029 N N . LEU A 1 269 ? 8.618 -38.430 16.427 1.00 9.73 491 LEU A N 1
ATOM 4030 C CA . LEU A 1 269 ? 7.356 -37.777 16.072 1.00 9.51 491 LEU A CA 1
ATOM 4031 C C . LEU A 1 269 ? 6.290 -38.279 17.024 1.00 9.59 491 LEU A C 1
ATOM 4032 O O . LEU A 1 269 ? 5.853 -39.437 16.971 1.00 10.67 491 LEU A O 1
ATOM 4048 N N . HIS A 1 27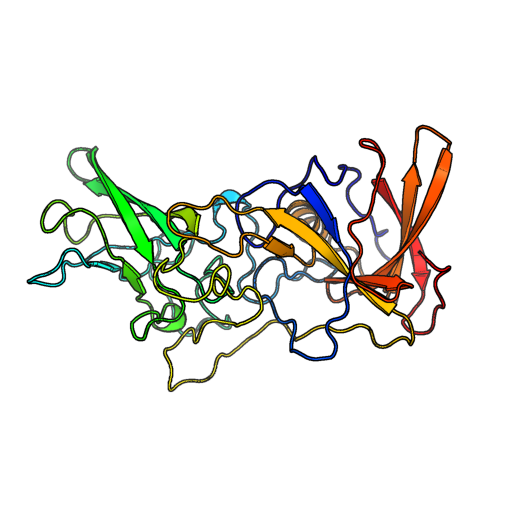0 ? 5.940 -37.414 17.959 1.00 10.43 492 HIS A N 1
ATOM 4049 C CA . HIS A 1 270 ? 4.932 -37.727 18.967 1.00 10.82 492 HIS A CA 1
ATOM 4050 C C . HIS A 1 270 ? 3.553 -37.759 18.332 1.00 10.34 492 HIS A C 1
ATOM 4051 O O . HIS A 1 270 ? 3.249 -36.953 17.462 1.00 11.03 492 HIS A O 1
ATOM 4066 N N . LYS A 1 271 ? 2.715 -38.682 18.785 1.00 11.03 493 LYS A N 1
ATOM 4067 C CA . LYS A 1 271 ? 1.425 -38.895 18.155 1.00 11.90 493 LYS A CA 1
ATOM 4068 C C . LYS A 1 271 ? 0.534 -37.655 18.211 1.00 11.48 493 LYS A C 1
ATOM 4069 O O . LYS A 1 271 ? -0.309 -37.457 17.345 1.00 12.53 493 LYS A O 1
ATOM 4075 N N . SER A 1 272 ? 0.749 -36.795 19.199 1.00 10.97 494 SER A N 1
ATOM 4076 C CA A SER A 1 272 ? -0.074 -35.604 19.274 0.64 11.80 494 SER A CA 1
ATOM 4077 C CA B SER A 1 272 ? 0.002 -35.554 19.338 0.36 12.31 494 SER A CA 1
ATOM 4078 C C . SER A 1 272 ? 0.400 -34.502 18.312 1.00 10.57 494 SER A C 1
ATOM 4079 O O . SER A 1 272 ? -0.262 -33.466 18.215 1.00 11.94 494 SER A O 1
ATOM 4084 N N . GLY A 1 273 ? 1.504 -34.751 17.591 1.00 9.70 495 GLY A N 1
ATOM 4085 C CA . GLY A 1 273 ? 1.904 -33.924 16.460 1.00 9.56 495 GLY A CA 1
ATOM 4086 C C . GLY A 1 273 ? 2.997 -32.916 16.712 1.00 9.08 495 GLY A C 1
ATOM 4087 O O . GLY A 1 273 ? 2.806 -31.721 16.488 1.00 10.09 495 GLY A O 1
ATOM 4091 N N . TYR A 1 274 ? 4.161 -33.399 17.140 1.00 9.39 496 TYR A N 1
ATOM 4092 C CA . TYR A 1 274 ? 5.352 -32.567 17.272 1.00 9.23 496 TYR A CA 1
ATOM 4093 C C . TYR A 1 274 ? 6.560 -33.486 17.298 1.00 8.77 496 TYR A C 1
ATOM 4094 O O . TYR A 1 274 ? 6.422 -34.688 17.512 1.00 9.96 496 TYR A O 1
ATOM 4112 N N . VAL A 1 275 ? 7.733 -32.903 17.076 1.00 8.90 497 VAL A N 1
ATOM 4113 C CA . VAL A 1 275 ? 8.959 -33.656 16.914 1.00 9.32 497 VAL A CA 1
ATOM 4114 C C . VAL A 1 275 ? 9.982 -33.239 17.973 1.00 8.75 497 VAL A C 1
ATOM 4115 O O . VAL A 1 275 ? 10.115 -32.051 18.272 1.00 9.45 497 VAL A O 1
ATOM 4128 N N . THR A 1 276 ? 10.709 -34.217 18.522 1.00 9.92 498 THR A N 1
ATOM 4129 C CA . THR A 1 276 ? 11.844 -33.934 19.412 1.00 10.02 498 THR A CA 1
ATOM 4130 C C . THR A 1 276 ? 13.122 -34.619 18.912 1.00 9.61 498 THR A C 1
ATOM 4131 O O . THR A 1 276 ? 13.073 -35.629 18.185 1.00 10.10 498 THR A O 1
ATOM 4142 N N . VAL A 1 277 ? 14.256 -34.044 19.312 1.00 10.02 499 VAL A N 1
ATOM 4143 C CA . VAL A 1 277 ? 15.591 -34.535 18.977 1.00 10.26 499 VAL A CA 1
ATOM 4144 C C . VAL A 1 277 ? 16.453 -34.498 20.238 1.00 10.61 499 VAL A C 1
ATOM 4145 O O . VAL A 1 277 ? 16.163 -33.740 21.165 1.00 10.99 499 VAL A O 1
ATOM 4158 N N . ALA A 1 278 ? 17.513 -35.291 20.255 1.00 11.12 500 ALA A N 1
ATOM 4159 C CA . ALA A 1 278 ? 18.468 -35.276 21.363 1.00 11.75 500 ALA A CA 1
ATOM 4160 C C . ALA A 1 278 ? 19.579 -34.257 21.082 1.00 12.07 500 ALA A C 1
ATOM 4161 O O . ALA A 1 278 ? 20.559 -34.545 20.390 1.00 13.31 500 ALA A O 1
ATOM 4168 N N . HIS A 1 279 ? 19.401 -33.047 21.605 1.00 13.01 501 HIS A N 1
ATOM 4169 C CA . HIS A 1 279 ? 20.377 -31.982 21.462 1.00 14.21 501 HIS A CA 1
ATOM 4170 C C . HIS A 1 279 ? 20.147 -30.963 22.568 1.00 13.78 501 HIS A C 1
ATOM 4171 O O . HIS A 1 279 ? 19.019 -30.748 22.985 1.00 15.78 501 HIS A O 1
ATOM 4186 N N . THR A 1 280 ? 21.229 -30.330 23.012 1.00 15.16 502 THR A N 1
ATOM 4187 C CA . THR A 1 280 ? 21.179 -29.244 23.975 1.00 16.42 502 THR A CA 1
ATOM 4188 C C . THR A 1 280 ? 21.784 -27.995 23.362 1.00 16.44 502 THR A C 1
ATOM 4189 O O . THR A 1 280 ? 22.959 -27.990 23.006 1.00 18.17 502 THR A O 1
ATOM 4200 N N . GLY A 1 281 ? 20.987 -26.940 23.275 1.00 15.26 503 GLY A N 1
ATOM 4201 C CA . GLY A 1 281 ? 21.430 -25.662 22.755 1.00 16.23 503 GLY A CA 1
ATOM 4202 C C . GLY A 1 281 ? 20.657 -25.245 21.521 1.00 13.81 503 GLY A C 1
ATOM 4203 O O . GLY A 1 281 ? 19.958 -26.040 20.894 1.00 13.78 503 GLY A O 1
ATOM 4207 N N . GLN A 1 282 ? 20.835 -23.986 21.136 1.00 14.76 504 GLN A N 1
ATOM 4208 C CA . GLN A 1 282 ? 20.271 -23.478 19.901 1.00 14.48 504 GLN A CA 1
ATOM 4209 C C . GLN A 1 282 ? 21.136 -23.929 18.727 1.00 14.03 504 GLN A C 1
ATOM 4210 O O . GLN A 1 282 ? 22.370 -23.806 18.755 1.00 17.21 504 GLN A O 1
ATOM 4224 N N . HIS A 1 283 ? 20.489 -24.458 17.694 1.00 13.24 505 HIS A N 1
ATOM 4225 C CA . HIS A 1 283 ? 21.231 -25.001 16.568 1.00 13.71 505 HIS A CA 1
ATOM 4226 C C . HIS A 1 283 ? 20.395 -24.976 15.301 1.00 12.29 505 HIS A C 1
ATOM 4227 O O . HIS A 1 283 ? 19.301 -25.536 15.266 1.00 12.12 505 HIS A O 1
ATOM 4242 N N . ASP A 1 284 ? 20.918 -24.306 14.278 1.00 14.17 506 ASP A N 1
ATOM 4243 C CA . ASP A 1 284 ? 20.389 -24.361 12.926 1.00 14.80 506 ASP A CA 1
ATOM 4244 C C . ASP A 1 284 ? 20.917 -25.649 12.317 1.00 14.12 506 ASP A C 1
ATOM 4245 O O . ASP A 1 284 ? 22.138 -25.810 12.138 1.00 14.58 506 ASP A O 1
ATOM 4254 N N . LEU A 1 285 ? 20.049 -26.594 12.011 1.00 12.05 507 LEU A N 1
ATOM 4255 C CA . LEU A 1 285 ? 20.530 -27.822 11.421 1.00 11.34 507 LEU A CA 1
ATOM 4256 C C . LEU A 1 285 ? 21.017 -27.554 10.011 1.00 13.01 507 LEU A C 1
ATOM 4257 O O . LEU A 1 285 ? 20.437 -26.749 9.278 1.00 14.58 507 LEU A O 1
ATOM 4273 N N . VAL A 1 286 ? 22.077 -28.252 9.643 1.00 14.74 508 VAL A N 1
ATOM 4274 C CA . VAL A 1 286 ? 22.604 -28.205 8.290 1.00 16.76 508 VAL A CA 1
ATOM 4275 C C . VAL A 1 286 ? 22.245 -29.544 7.669 1.00 15.79 508 VAL A C 1
ATOM 4276 O O . VAL A 1 286 ? 22.671 -30.588 8.150 1.00 17.32 508 VAL A O 1
ATOM 4289 N N . ILE A 1 287 ? 21.429 -29.499 6.624 1.00 14.89 509 ILE A N 1
ATOM 4290 C CA . ILE A 1 287 ? 20.891 -30.696 6.012 1.00 14.49 509 ILE A CA 1
ATOM 4291 C C . ILE A 1 287 ? 21.131 -30.656 4.516 1.00 15.45 509 ILE A C 1
ATOM 4292 O O . ILE A 1 287 ? 21.221 -29.583 3.917 1.00 18.44 509 ILE A O 1
ATOM 4308 N N . PRO A 1 288 ? 21.250 -31.832 3.892 1.00 15.50 510 PRO A N 1
ATOM 4309 C CA . PRO A 1 288 ? 21.376 -31.876 2.441 1.00 17.45 510 PRO A CA 1
ATOM 4310 C C . PRO A 1 288 ? 20.058 -31.517 1.790 1.00 17.50 510 PRO A C 1
ATOM 4311 O O . PRO A 1 288 ? 19.018 -31.850 2.348 1.00 15.95 510 PRO A O 1
ATOM 4322 N N . PRO A 1 289 ? 20.093 -30.860 0.622 1.00 22.04 511 PRO A N 1
ATOM 4323 C CA . PRO A 1 289 ? 18.877 -30.419 -0.062 1.00 26.26 511 PRO A CA 1
ATOM 4324 C C . PRO A 1 289 ? 17.926 -31.567 -0.386 1.00 23.55 511 PRO A C 1
ATOM 4325 O O . PRO A 1 289 ? 16.712 -31.333 -0.437 1.00 29.38 511 PRO A O 1
ATOM 4336 N N . ASN A 1 290 ? 18.454 -32.773 -0.600 1.00 21.13 512 ASN A N 1
ATOM 4337 C CA . ASN A 1 290 ? 17.628 -33.957 -0.885 1.00 20.27 512 ASN A CA 1
ATOM 4338 C C . ASN A 1 290 ? 17.305 -34.797 0.334 1.00 16.16 512 ASN A C 1
ATOM 4339 O O . ASN A 1 290 ? 16.743 -35.879 0.190 1.00 15.48 512 ASN A O 1
ATOM 4350 N N . GLY A 1 291 ? 17.683 -34.359 1.527 1.00 13.95 513 GLY A N 1
ATOM 4351 C CA . GLY A 1 291 ? 17.389 -35.134 2.716 1.00 13.24 513 GLY A CA 1
ATOM 4352 C C . GLY A 1 291 ? 15.902 -35.259 2.951 1.00 12.54 513 GLY A C 1
ATOM 4353 O O . GLY A 1 291 ? 15.132 -34.357 2.627 1.00 12.75 513 GLY A O 1
ATOM 4357 N N . TYR A 1 292 ? 15.500 -36.378 3.543 1.00 11.94 514 TYR A N 1
ATOM 4358 C CA . TYR A 1 292 ? 14.090 -36.608 3.819 1.00 12.85 514 TYR A CA 1
ATOM 4359 C C . TYR A 1 292 ? 13.898 -37.399 5.103 1.00 12.30 514 TYR A C 1
ATOM 4360 O O . TYR A 1 292 ? 14.765 -38.152 5.539 1.00 12.57 514 TYR A O 1
ATOM 4378 N N . PHE A 1 293 ? 12.729 -37.220 5.704 1.00 11.59 515 PHE A N 1
ATOM 4379 C CA . PHE A 1 293 ? 12.323 -37.999 6.865 1.00 11.58 515 PHE A CA 1
ATOM 4380 C C . PHE A 1 293 ? 11.663 -39.292 6.413 1.00 12.87 515 PHE A C 1
ATOM 4381 O O . PHE A 1 293 ? 10.869 -39.308 5.452 1.00 14.10 515 PHE A O 1
ATOM 4398 N N . ARG A 1 294 ? 11.937 -40.347 7.165 1.00 13.27 516 ARG A N 1
ATOM 4399 C CA . ARG A 1 294 ? 11.390 -41.651 6.872 1.00 15.43 516 ARG A CA 1
ATOM 4400 C C . ARG A 1 294 ? 10.958 -42.317 8.168 1.00 14.63 516 ARG A C 1
ATOM 4401 O O . ARG A 1 294 ? 11.732 -42.409 9.127 1.00 14.20 516 ARG A O 1
ATOM 4422 N N . PHE A 1 295 ? 9.699 -42.740 8.216 1.00 14.54 517 PHE A N 1
ATOM 4423 C CA . PHE A 1 295 ? 9.209 -43.480 9.365 1.00 13.93 517 PHE A CA 1
ATOM 4424 C C . PHE A 1 295 ? 9.798 -44.876 9.409 1.00 15.36 517 PHE A C 1
ATOM 4425 O O . PHE A 1 295 ? 9.639 -45.629 8.452 1.00 17.34 517 PHE A O 1
ATOM 4442 N N . ASP A 1 296 ? 10.437 -45.240 10.523 1.00 15.33 518 ASP A N 1
ATOM 4443 C CA . ASP A 1 296 ? 11.040 -46.572 10.653 1.00 18.04 518 ASP A CA 1
ATOM 4444 C C . ASP A 1 296 ? 10.347 -47.509 11.614 1.00 17.99 518 ASP A C 1
ATOM 4445 O O . ASP A 1 296 ? 10.264 -48.697 11.323 1.00 22.68 518 ASP A O 1
ATOM 4454 N N . SER A 1 297 ? 9.870 -47.015 12.752 1.00 17.56 519 SER A N 1
ATOM 4455 C CA . SER A 1 297 ? 9.187 -47.890 13.701 1.00 18.74 519 SER A CA 1
ATOM 4456 C C . SER A 1 297 ? 8.450 -47.127 14.802 1.00 16.17 519 SER A C 1
ATOM 4457 O O . SER A 1 297 ? 8.723 -45.967 15.064 1.00 16.61 519 SER A O 1
ATOM 4465 N N . TRP A 1 298 ? 7.487 -47.807 15.421 1.00 17.04 520 TRP A N 1
ATOM 4466 C CA . TRP A 1 298 ? 6.768 -47.295 16.577 1.00 17.49 520 TRP A CA 1
ATOM 4467 C C . TRP A 1 298 ? 7.578 -47.591 17.821 1.00 16.88 520 TRP A C 1
ATOM 4468 O O . TRP A 1 298 ? 7.930 -48.745 18.081 1.00 20.84 520 TRP A O 1
ATOM 4489 N N . VAL A 1 299 ? 7.881 -46.565 18.602 1.00 17.00 521 VAL A N 1
ATOM 4490 C CA . VAL A 1 299 ? 8.568 -46.720 19.885 1.00 17.98 521 VAL A CA 1
ATOM 4491 C C . VAL A 1 299 ? 7.697 -46.056 20.952 1.00 19.31 521 VAL A C 1
ATOM 4492 O O . VAL A 1 299 ? 6.500 -46.063 20.831 1.00 24.38 521 VAL A O 1
ATOM 4505 N N . ASN A 1 300 ? 8.268 -45.520 22.024 1.00 18.43 522 ASN A N 1
ATOM 4506 C CA . ASN A 1 300 ? 7.467 -44.728 22.964 1.00 18.68 522 ASN A CA 1
ATOM 4507 C C . ASN A 1 300 ? 8.298 -43.626 23.590 1.00 16.44 522 ASN A C 1
ATOM 4508 O O . ASN A 1 300 ? 9.438 -43.383 23.161 1.00 15.96 522 ASN A O 1
ATOM 4519 N N . GLN A 1 301 ? 7.727 -42.954 24.592 1.00 18.02 523 GLN A N 1
ATOM 4520 C CA . GLN A 1 301 ? 8.357 -41.779 25.174 1.00 19.04 523 GLN A CA 1
ATOM 4521 C C . GLN A 1 301 ? 9.651 -42.134 25.908 1.00 17.41 523 GLN A C 1
ATOM 4522 O O . GLN A 1 301 ? 10.467 -41.244 26.182 1.00 20.88 523 GLN A O 1
ATOM 4526 N N . PHE A 1 302 ? 9.858 -43.423 26.211 1.00 15.89 524 PHE A N 1
ATOM 4527 C CA . PHE A 1 302 ? 11.034 -43.869 26.966 1.00 14.53 524 PHE A CA 1
ATOM 4528 C C . PHE A 1 302 ? 12.231 -44.174 26.074 1.00 14.84 524 PHE A C 1
ATOM 4529 O O . PHE A 1 302 ? 13.300 -44.488 26.587 1.00 15.51 524 PHE A O 1
ATOM 4546 N N . TYR A 1 303 ? 12.056 -44.118 24.755 1.00 14.34 525 TYR A N 1
ATOM 4547 C CA . TYR A 1 303 ? 13.118 -44.467 23.809 1.00 14.18 525 TYR A CA 1
ATOM 4548 C C . TYR A 1 303 ? 14.217 -43.415 23.877 1.00 13.68 525 TYR A C 1
ATOM 4549 O O . TYR A 1 303 ? 13.939 -42.213 23.878 1.00 14.35 525 TYR A O 1
ATOM 4567 N N . THR A 1 304 ? 15.464 -43.861 23.928 1.00 12.25 526 THR A N 1
ATOM 4568 C CA . THR A 1 304 ? 16.599 -42.953 23.935 1.00 13.24 526 THR A CA 1
ATOM 4569 C C . THR A 1 304 ? 17.125 -42.765 22.520 1.00 13.52 526 THR A C 1
ATOM 4570 O O . THR A 1 304 ? 17.587 -43.710 21.894 1.00 15.04 526 THR A O 1
ATOM 4581 N N . LEU A 1 305 ? 17.031 -41.541 22.015 1.00 12.88 527 LEU A N 1
ATOM 4582 C CA . LEU A 1 305 ? 17.560 -41.212 20.698 1.00 13.33 527 LEU A CA 1
ATOM 4583 C C . LEU A 1 305 ? 19.077 -41.124 20.726 1.00 14.73 527 LEU A C 1
ATOM 4584 O O . LEU A 1 305 ? 19.667 -40.682 21.704 1.00 15.98 527 LEU A O 1
ATOM 4600 N N . ALA A 1 306 ? 19.703 -41.475 19.612 1.00 14.64 528 ALA A N 1
ATOM 4601 C CA . ALA A 1 306 ? 21.099 -41.159 19.397 1.00 16.03 528 ALA A CA 1
ATOM 4602 C C . ALA A 1 306 ? 21.225 -39.637 19.335 1.00 14.66 528 ALA A C 1
ATOM 4603 O O . ALA A 1 306 ? 20.377 -38.968 18.740 1.00 14.31 528 ALA A O 1
ATOM 4610 N N . PRO A 1 307 ? 22.276 -39.075 19.944 1.00 15.68 529 PRO A N 1
ATOM 4611 C CA . PRO A 1 307 ? 22.474 -37.626 19.872 1.00 14.40 529 PRO A CA 1
ATOM 4612 C C . PRO A 1 307 ? 22.421 -37.118 18.432 1.00 14.93 529 PRO A C 1
ATOM 4613 O O . PRO A 1 307 ? 22.962 -37.736 17.511 1.00 15.54 529 PRO A O 1
ATOM 4624 N N . MET A 1 308 ? 21.733 -36.000 18.235 1.00 15.32 530 MET A N 1
ATOM 4625 C CA . MET A 1 308 ? 21.567 -35.442 16.907 1.00 16.68 530 MET A CA 1
ATOM 4626 C C . MET A 1 308 ? 22.925 -35.101 16.319 1.00 21.72 530 MET A C 1
ATOM 4627 O O . MET A 1 308 ? 23.159 -35.363 15.139 1.00 22.13 530 MET A O 1
#

CATH classification: 2.40.510.10 (+1 more: 2.40.30.120)